Protein AF-A0A2N1NBU1-F1 (afdb_monomer_lite)

Foldseek 3Di:
DPDDLLVLQCVVPVPFWDWDAFPVRFIKIKGCVQPWDDFPLVLVLAAQDPPPVQPVDQVSSLVSCWSHFWHWDDDLPPDTDTFGHTASTWMWFDDDQWTKIWGWHDDPRATKIKMFIAGNDSNSPHTPDIDIGRSHCQVVCVVVVQNDPCSNCVRSVVNPVVVRVVRVVNNCVVPVPRPPPGDDDDPVVVVVVPPPDDDDDDDDDDDDDDDDDDDDPDPVVQVVVQLVVQLVVLVVQCVVVVDDQQPPGRSSVVSSVVLQQADPPPRHNRSVQWDWHWDDQQSKIKIWIAGNPPRDIDIDIPADPVGDVSVVVVVVVVVPDPD

Organism: NCBI:txid588596

Structure (mmCIF, N/CA/C/O backbone):
data_AF-A0A2N1NBU1-F1
#
_entry.id   AF-A0A2N1NBU1-F1
#
loop_
_atom_site.group_PDB
_atom_site.id
_atom_site.type_symbol
_atom_site.label_atom_id
_atom_site.label_alt_id
_atom_site.label_comp_id
_atom_site.label_asym_id
_atom_site.label_entity_id
_atom_site.label_seq_id
_atom_site.pdbx_PDB_ins_code
_atom_site.Cartn_x
_atom_site.Cartn_y
_atom_site.Cartn_z
_atom_site.occupancy
_atom_site.B_iso_or_equiv
_atom_site.auth_seq_id
_atom_site.auth_comp_id
_atom_site.auth_asym_id
_atom_site.auth_atom_id
_atom_site.pdbx_PDB_model_num
ATOM 1 N N . MET A 1 1 ? 14.112 1.832 -30.601 1.00 43.31 1 MET A N 1
ATOM 2 C CA . MET A 1 1 ? 13.262 2.317 -29.485 1.00 43.31 1 MET A CA 1
ATOM 3 C C . MET A 1 1 ? 13.930 1.947 -28.169 1.00 43.31 1 MET A C 1
ATOM 5 O O . MET A 1 1 ? 14.466 0.847 -28.111 1.00 43.31 1 MET A O 1
ATOM 9 N N . PRO A 1 2 ? 13.927 2.801 -27.132 1.00 51.78 2 PRO A N 1
ATOM 10 C CA . PRO A 1 2 ? 14.491 2.424 -25.839 1.00 51.78 2 PRO A CA 1
ATOM 11 C C . PRO A 1 2 ? 13.727 1.222 -25.265 1.00 51.78 2 PRO A C 1
ATOM 13 O O . PRO A 1 2 ? 12.494 1.213 -25.238 1.00 51.78 2 PRO A O 1
ATOM 16 N N . PHE A 1 3 ? 14.469 0.195 -24.854 1.00 67.56 3 PHE A N 1
ATOM 17 C CA . PHE A 1 3 ? 13.938 -1.056 -24.318 1.00 67.56 3 PHE A CA 1
ATOM 18 C C . PHE A 1 3 ? 13.149 -0.786 -23.031 1.00 67.56 3 PHE A C 1
ATOM 20 O O . PHE A 1 3 ? 13.690 -0.308 -22.031 1.00 67.56 3 PHE A O 1
ATOM 27 N N . LYS A 1 4 ? 11.840 -1.048 -23.052 1.00 89.38 4 LYS A N 1
ATOM 28 C CA . LYS A 1 4 ? 10.963 -0.755 -21.915 1.00 89.38 4 LYS A CA 1
ATOM 29 C C . LYS A 1 4 ? 10.927 -1.959 -20.975 1.00 89.38 4 LYS A C 1
ATOM 31 O O . LYS A 1 4 ? 10.278 -2.955 -21.278 1.00 89.38 4 LYS A O 1
ATOM 36 N N . TRP A 1 5 ? 11.577 -1.854 -19.817 1.00 92.00 5 TRP A N 1
ATOM 37 C CA . TRP A 1 5 ? 11.703 -2.945 -18.830 1.00 92.00 5 TRP A CA 1
ATOM 38 C C . TRP A 1 5 ? 10.381 -3.677 -18.513 1.00 92.00 5 TRP A C 1
ATOM 40 O O . TRP A 1 5 ? 10.364 -4.896 -18.391 1.00 92.00 5 TRP A O 1
ATOM 50 N N . TYR A 1 6 ? 9.258 -2.955 -18.429 1.00 93.62 6 TYR A N 1
ATOM 51 C CA . TYR A 1 6 ? 7.957 -3.549 -18.109 1.00 93.62 6 TYR A CA 1
ATOM 52 C C . TYR A 1 6 ? 7.420 -4.432 -19.242 1.00 93.62 6 TYR A C 1
ATOM 54 O O . TYR A 1 6 ? 6.780 -5.440 -18.970 1.00 93.62 6 TYR A O 1
ATOM 62 N N . THR A 1 7 ? 7.712 -4.100 -20.505 1.00 93.50 7 THR A N 1
ATOM 63 C CA . THR A 1 7 ? 7.338 -4.947 -21.652 1.00 93.50 7 THR A CA 1
ATOM 64 C C . THR A 1 7 ? 8.142 -6.240 -21.669 1.00 93.50 7 THR A C 1
ATOM 66 O O . THR A 1 7 ? 7.579 -7.298 -21.922 1.00 93.50 7 THR A O 1
ATOM 69 N N . ALA A 1 8 ? 9.427 -6.171 -21.313 1.00 92.00 8 ALA A N 1
ATOM 70 C CA . ALA A 1 8 ? 10.285 -7.344 -21.205 1.00 92.00 8 ALA A CA 1
ATOM 71 C C . ALA A 1 8 ? 9.818 -8.288 -20.092 1.00 92.00 8 ALA A C 1
ATOM 73 O O . ALA A 1 8 ? 9.721 -9.491 -20.307 1.00 92.00 8 ALA A O 1
ATOM 74 N N . LEU A 1 9 ? 9.465 -7.743 -18.923 1.00 93.81 9 LEU A N 1
ATOM 75 C CA . LEU A 1 9 ? 8.929 -8.544 -17.822 1.00 93.81 9 LEU A CA 1
ATOM 76 C C . LEU A 1 9 ? 7.609 -9.227 -18.171 1.00 93.81 9 LEU A C 1
ATOM 78 O O . LEU A 1 9 ? 7.430 -10.380 -17.789 1.00 93.81 9 LEU A O 1
ATOM 82 N N . VAL A 1 10 ? 6.702 -8.539 -18.873 1.00 95.44 10 VAL A N 1
ATOM 83 C CA . VAL A 1 10 ? 5.446 -9.142 -19.345 1.00 95.44 10 VAL A CA 1
ATOM 84 C C . VAL A 1 10 ? 5.730 -10.228 -20.381 1.00 95.44 10 VAL A C 1
ATOM 86 O O . VAL A 1 10 ? 5.164 -11.305 -20.285 1.00 95.44 10 VAL A O 1
ATOM 89 N N . ALA A 1 11 ? 6.655 -10.005 -21.317 1.00 93.62 11 ALA A N 1
ATOM 90 C CA . ALA A 1 11 ? 7.004 -10.998 -22.336 1.00 93.62 11 ALA A CA 1
ATOM 91 C C . ALA A 1 11 ? 7.603 -12.298 -21.763 1.00 93.62 11 ALA A C 1
ATOM 93 O O . ALA A 1 11 ? 7.475 -13.346 -22.387 1.00 93.62 11 ALA A O 1
ATOM 94 N N . GLN A 1 12 ? 8.236 -12.248 -20.586 1.00 92.38 12 GLN A N 1
ATOM 95 C CA . GLN A 1 12 ? 8.748 -13.442 -19.900 1.00 92.38 12 GLN A CA 1
ATOM 96 C C . GLN A 1 12 ? 7.637 -14.361 -19.365 1.00 92.38 12 GLN A C 1
ATOM 98 O O . GLN A 1 12 ? 7.868 -15.557 -19.229 1.00 92.38 12 GLN A O 1
ATOM 103 N N . ASP A 1 13 ? 6.466 -13.816 -19.023 1.00 94.31 13 ASP A N 1
ATOM 104 C CA . ASP A 1 13 ? 5.303 -14.592 -18.572 1.00 94.31 13 ASP A CA 1
ATOM 105 C C . ASP A 1 13 ? 3.999 -13.836 -18.901 1.00 94.31 13 ASP A C 1
ATOM 107 O O . ASP A 1 13 ? 3.395 -13.198 -18.030 1.00 94.31 13 ASP A O 1
ATOM 111 N N . PRO A 1 14 ? 3.575 -13.850 -20.177 1.00 94.25 14 PRO A N 1
ATOM 112 C CA . PRO A 1 14 ? 2.487 -13.001 -20.660 1.00 94.25 14 PRO A CA 1
ATOM 113 C C . PRO A 1 14 ? 1.113 -13.413 -20.125 1.00 94.25 14 PRO A C 1
ATOM 115 O O . PRO A 1 14 ? 0.184 -12.610 -20.155 1.00 94.25 14 PRO A O 1
ATOM 118 N N . ASN A 1 15 ? 0.981 -14.646 -19.630 1.00 95.62 15 ASN A N 1
ATOM 119 C CA . ASN A 1 15 ? -0.279 -15.161 -19.101 1.00 95.62 15 ASN A CA 1
ATOM 120 C C . ASN A 1 15 ? -0.528 -14.685 -17.666 1.00 95.62 15 ASN A C 1
ATOM 122 O O . ASN A 1 15 ? -1.676 -14.455 -17.290 1.00 95.62 15 ASN A O 1
ATOM 126 N N . ASN A 1 16 ? 0.536 -14.505 -16.876 1.00 96.19 16 ASN A N 1
ATOM 127 C CA . ASN A 1 16 ? 0.413 -14.148 -15.462 1.00 96.19 16 ASN A CA 1
ATOM 128 C C . ASN A 1 16 ? 0.805 -12.701 -15.154 1.00 96.19 16 ASN A C 1
ATOM 130 O O . ASN A 1 16 ? 0.412 -12.176 -14.109 1.00 96.19 16 ASN A O 1
ATOM 134 N N . ARG A 1 17 ? 1.577 -12.034 -16.022 1.00 97.00 17 ARG A N 1
ATOM 135 C CA . ARG A 1 17 ? 2.078 -10.678 -15.762 1.00 97.00 17 ARG A CA 1
ATOM 136 C C . ARG A 1 17 ? 1.323 -9.625 -16.550 1.00 97.00 17 ARG A C 1
ATOM 138 O O . ARG A 1 17 ? 1.223 -9.687 -17.771 1.00 97.00 17 ARG A O 1
ATOM 145 N N . LYS A 1 18 ? 0.877 -8.580 -15.851 1.00 97.12 18 LYS A N 1
ATOM 146 C CA . LYS A 1 18 ? 0.217 -7.418 -16.459 1.00 97.12 18 LYS A CA 1
ATOM 147 C C . LYS A 1 18 ? 0.920 -6.128 -16.052 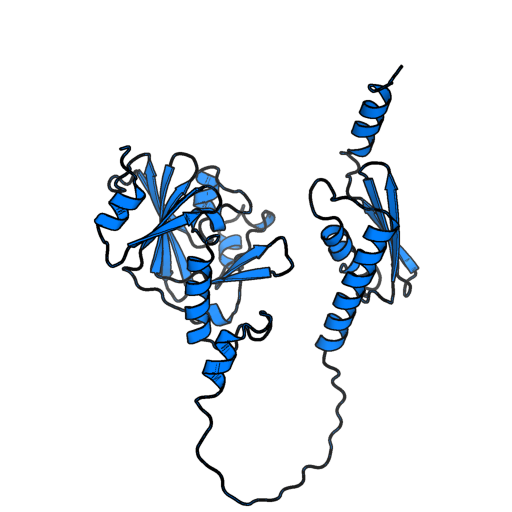1.00 97.12 18 LYS A C 1
ATOM 149 O O . LYS A 1 18 ? 1.198 -5.900 -14.876 1.00 97.12 18 LYS A O 1
ATOM 154 N N . ALA A 1 19 ? 1.200 -5.278 -17.036 1.00 96.81 19 ALA A N 1
ATOM 155 C CA . ALA A 1 19 ? 1.756 -3.951 -16.812 1.00 96.81 19 ALA A CA 1
ATOM 156 C C . ALA A 1 19 ? 0.638 -2.917 -16.636 1.00 96.81 19 ALA A C 1
ATOM 158 O O . ALA A 1 19 ? -0.329 -2.902 -17.397 1.00 96.81 19 ALA A O 1
ATOM 159 N N . PHE A 1 20 ? 0.810 -2.019 -15.673 1.00 95.69 20 PHE A N 1
ATOM 160 C CA . PHE A 1 20 ? -0.101 -0.915 -15.399 1.00 95.69 20 PHE A CA 1
ATOM 161 C C . PHE A 1 20 ? 0.672 0.400 -15.381 1.00 95.69 20 PHE A C 1
ATOM 163 O O . PHE A 1 20 ? 1.799 0.477 -14.876 1.00 95.69 20 PHE A O 1
ATOM 170 N N . LYS A 1 21 ? 0.057 1.447 -15.929 1.00 91.88 21 LYS A N 1
ATOM 171 C CA . LYS A 1 21 ? 0.604 2.802 -15.910 1.00 91.88 21 LYS A CA 1
ATOM 172 C C . LYS A 1 21 ? 0.062 3.543 -14.688 1.00 91.88 21 LYS A C 1
ATOM 174 O O . LYS A 1 21 ? -1.144 3.568 -14.467 1.00 91.88 21 LYS A O 1
ATOM 179 N N . ARG A 1 22 ? 0.950 4.147 -13.900 1.00 85.12 22 ARG A N 1
ATOM 180 C CA . ARG A 1 22 ? 0.588 4.995 -12.756 1.00 85.12 22 ARG A CA 1
ATOM 181 C C . ARG A 1 22 ? 0.227 6.408 -13.219 1.00 85.12 22 ARG A C 1
ATOM 183 O O . ARG A 1 22 ? 0.630 6.836 -14.302 1.00 85.12 22 ARG A O 1
ATOM 190 N N . SER A 1 23 ? -0.455 7.162 -12.358 1.00 80.56 23 SER A N 1
ATOM 191 C CA . SER A 1 23 ? -0.835 8.564 -12.602 1.00 80.56 23 SER A CA 1
ATOM 192 C C . SER A 1 23 ? 0.354 9.468 -12.943 1.00 80.56 23 SER A C 1
ATOM 194 O O . SER A 1 23 ? 0.252 10.316 -13.821 1.00 80.56 23 SER A O 1
ATOM 196 N N . ASN A 1 24 ? 1.518 9.234 -12.334 1.00 80.06 24 ASN A N 1
ATOM 197 C CA . ASN A 1 24 ? 2.742 9.980 -12.635 1.00 80.06 24 ASN A CA 1
ATOM 198 C C . ASN A 1 24 ? 3.494 9.501 -13.893 1.00 80.06 24 ASN A C 1
ATOM 200 O O . ASN A 1 24 ? 4.651 9.853 -14.104 1.00 80.06 24 ASN A O 1
ATOM 204 N N . GLY A 1 25 ? 2.875 8.643 -14.706 1.00 84.62 25 GLY A N 1
ATOM 205 C CA . GLY A 1 25 ? 3.432 8.146 -15.963 1.00 84.62 25 GLY A CA 1
ATOM 206 C C . GLY A 1 25 ? 4.421 6.986 -15.835 1.00 84.62 25 GLY A C 1
ATOM 207 O O . GLY A 1 25 ? 4.778 6.394 -16.858 1.00 84.62 25 GLY A O 1
ATOM 208 N N . SER A 1 26 ? 4.836 6.621 -14.617 1.00 87.94 26 SER A N 1
ATOM 209 C CA . SER A 1 26 ? 5.662 5.432 -14.386 1.00 87.94 26 SER A CA 1
ATOM 210 C C . SER A 1 26 ? 4.872 4.133 -14.589 1.00 87.94 26 SER A C 1
ATOM 212 O O . SER A 1 26 ? 3.646 4.135 -14.697 1.00 87.94 26 SER A O 1
ATOM 214 N N . TRP A 1 27 ? 5.584 3.008 -14.625 1.00 92.75 27 TRP A N 1
ATOM 215 C CA . TRP A 1 27 ? 4.993 1.687 -14.826 1.00 92.75 27 TRP A CA 1
ATOM 216 C C . TRP A 1 27 ? 5.219 0.782 -13.619 1.00 92.75 27 TRP A C 1
ATOM 218 O O . TRP A 1 27 ? 6.220 0.903 -12.907 1.00 92.75 27 TRP A O 1
ATOM 228 N N . ILE A 1 28 ? 4.286 -0.138 -13.419 1.00 95.44 28 ILE A N 1
ATOM 229 C CA . ILE A 1 28 ? 4.392 -1.268 -12.500 1.00 95.44 28 ILE A CA 1
ATOM 230 C C . ILE A 1 28 ? 3.974 -2.534 -13.243 1.00 95.44 28 ILE A C 1
ATOM 232 O O . ILE A 1 28 ? 3.128 -2.469 -14.134 1.00 95.44 28 ILE A O 1
ATOM 236 N N . VAL A 1 29 ? 4.564 -3.675 -12.902 1.00 97.44 29 VAL A N 1
ATOM 237 C CA . VAL A 1 29 ? 4.114 -4.980 -13.400 1.00 97.44 29 VAL A CA 1
ATOM 238 C C . VAL A 1 29 ? 3.630 -5.796 -12.214 1.00 97.44 29 VAL A C 1
ATOM 240 O O . VAL A 1 29 ? 4.385 -5.980 -11.264 1.00 97.44 29 VAL A O 1
ATOM 243 N N . VAL A 1 30 ? 2.389 -6.266 -12.264 1.00 97.69 30 VAL A N 1
ATOM 244 C CA . VAL A 1 30 ? 1.833 -7.206 -11.282 1.00 97.69 30 VAL A CA 1
ATOM 245 C C . VAL A 1 30 ? 1.977 -8.614 -11.844 1.00 97.69 30 VAL A C 1
ATOM 247 O O . VAL A 1 30 ? 1.722 -8.829 -13.029 1.00 97.69 30 VAL A O 1
ATOM 250 N N . ASP A 1 31 ? 2.397 -9.547 -11.001 1.00 97.50 31 ASP A N 1
ATOM 251 C CA . ASP A 1 31 ? 2.559 -10.962 -11.318 1.00 97.50 31 ASP A CA 1
ATOM 252 C C . ASP A 1 31 ? 1.522 -11.767 -10.528 1.00 97.50 31 ASP A C 1
ATOM 254 O O . ASP A 1 31 ? 1.527 -11.766 -9.298 1.00 97.50 31 ASP A O 1
ATOM 258 N N . TYR A 1 32 ? 0.599 -12.404 -11.248 1.00 94.75 32 TYR A N 1
ATOM 259 C CA . TYR A 1 32 ? -0.505 -13.178 -10.682 1.00 94.75 32 TYR A CA 1
ATOM 260 C C . TYR A 1 32 ? -0.215 -14.687 -10.611 1.00 94.75 32 TYR A C 1
ATOM 262 O O . TYR A 1 32 ? -1.112 -15.445 -10.248 1.00 94.75 32 TYR A O 1
ATOM 270 N N . SER A 1 33 ? 1.008 -15.135 -10.926 1.00 94.12 33 SER A N 1
ATOM 271 C CA . SER A 1 33 ? 1.361 -16.566 -11.006 1.00 94.12 33 SER A CA 1
ATOM 272 C C . SER A 1 33 ? 1.147 -17.338 -9.698 1.00 94.12 33 SER A C 1
ATOM 274 O O . SER A 1 33 ? 0.814 -18.519 -9.732 1.00 94.12 33 SER A O 1
ATOM 276 N N . SER A 1 34 ? 1.287 -16.679 -8.546 1.00 90.81 34 SER A N 1
ATOM 277 C CA . SER A 1 34 ? 1.085 -17.293 -7.224 1.00 90.81 34 SER A CA 1
ATOM 278 C C . SER A 1 34 ? -0.390 -17.489 -6.841 1.00 90.81 34 SER A C 1
ATOM 280 O O . SER A 1 34 ? -0.681 -18.177 -5.860 1.00 90.81 34 SER A O 1
ATOM 282 N N . GLY A 1 35 ? -1.318 -16.859 -7.572 1.00 91.62 35 GLY A N 1
ATOM 283 C CA . GLY A 1 35 ? -2.715 -16.712 -7.161 1.00 91.62 35 GLY A CA 1
ATOM 284 C C . GLY A 1 35 ? -2.877 -15.762 -5.968 1.00 91.62 35 GLY A C 1
ATOM 285 O O . GLY A 1 35 ? -1.992 -15.649 -5.128 1.00 91.62 35 GLY A O 1
ATOM 286 N N . LEU A 1 36 ? -4.000 -15.047 -5.901 1.00 94.62 36 LEU A N 1
ATOM 287 C CA . LEU A 1 36 ? -4.325 -14.177 -4.767 1.00 94.62 36 LEU A CA 1
ATOM 288 C C . LEU A 1 36 ? -5.235 -14.924 -3.799 1.00 94.62 36 LEU A C 1
ATOM 290 O O . LEU A 1 36 ? -6.233 -15.499 -4.231 1.00 94.62 36 LEU A O 1
ATOM 294 N N . HIS A 1 37 ? -4.921 -14.865 -2.506 1.00 91.75 37 HIS A N 1
ATOM 295 C CA . HIS A 1 37 ? -5.659 -15.597 -1.474 1.00 91.75 37 HIS A CA 1
ATOM 296 C C . HIS A 1 37 ? -6.230 -14.641 -0.434 1.00 91.75 37 HIS A C 1
ATOM 298 O O . HIS A 1 37 ? -5.572 -13.688 -0.025 1.00 91.75 37 HIS A O 1
ATOM 304 N N . VAL A 1 38 ? -7.457 -14.900 0.017 1.00 92.88 38 VAL A N 1
ATOM 305 C CA . VAL A 1 38 ? -8.098 -14.112 1.076 1.00 92.88 38 VAL A CA 1
ATOM 306 C C . VAL A 1 38 ? -8.097 -14.917 2.369 1.00 92.88 38 VAL A C 1
ATOM 308 O O . VAL A 1 38 ? -8.787 -15.928 2.486 1.00 92.88 38 VAL A O 1
ATOM 311 N N . LEU A 1 39 ? -7.341 -14.449 3.357 1.00 92.31 39 LEU A N 1
ATOM 312 C CA . LEU A 1 39 ? -7.260 -15.035 4.701 1.00 92.31 39 LEU A CA 1
ATOM 313 C C . LEU A 1 39 ? -8.416 -14.601 5.603 1.00 92.31 39 LEU A C 1
ATOM 315 O O . LEU A 1 39 ? -9.041 -13.570 5.354 1.00 92.31 39 LEU A O 1
ATOM 319 N N . ASP A 1 40 ? -8.643 -15.339 6.687 1.00 90.62 40 ASP A N 1
ATOM 320 C CA . ASP A 1 40 ? -9.708 -15.036 7.651 1.00 90.62 40 ASP A CA 1
ATOM 321 C C . ASP A 1 40 ? -9.453 -13.742 8.429 1.00 90.62 40 ASP A C 1
ATOM 323 O O . ASP A 1 40 ? -10.397 -13.013 8.727 1.00 90.62 40 ASP A O 1
ATOM 327 N N . LEU A 1 41 ? -8.182 -13.373 8.634 1.00 88.69 41 LEU A N 1
ATOM 328 C CA . LEU A 1 41 ? -7.811 -12.096 9.253 1.00 88.69 41 LEU A CA 1
ATOM 329 C C . LEU A 1 41 ? -8.296 -10.859 8.461 1.00 88.69 41 LEU A C 1
ATOM 331 O O . LEU A 1 41 ? -8.369 -9.762 9.010 1.00 88.69 41 LEU A O 1
ATOM 335 N N . HIS A 1 42 ? -8.689 -11.007 7.185 1.00 90.69 42 HIS A N 1
ATOM 336 C CA . HIS A 1 42 ? -9.267 -9.900 6.413 1.00 90.69 42 HIS A CA 1
ATOM 337 C C . HIS A 1 42 ? -10.661 -9.524 6.926 1.00 90.69 42 HIS A C 1
ATOM 339 O O . HIS A 1 42 ? -11.123 -8.408 6.689 1.00 90.69 42 HIS A O 1
ATOM 345 N N . ASN A 1 43 ? -11.319 -10.418 7.665 1.00 87.62 43 ASN A N 1
ATOM 346 C CA . ASN A 1 43 ? -12.583 -10.135 8.330 1.00 87.62 43 ASN A CA 1
ATOM 347 C C . ASN A 1 43 ? -12.422 -9.157 9.509 1.00 87.62 43 ASN A C 1
ATOM 349 O O . ASN A 1 43 ? -13.368 -8.458 9.859 1.00 87.62 43 ASN A O 1
ATOM 353 N N . GLU A 1 44 ? -11.219 -9.050 10.086 1.00 85.88 44 GLU A N 1
ATOM 354 C CA . GLU A 1 44 ? -10.934 -8.161 11.223 1.00 85.88 44 GLU A CA 1
ATOM 355 C C . GLU A 1 44 ? -10.839 -6.680 10.818 1.00 85.88 44 GLU A C 1
ATOM 357 O O . GLU A 1 44 ? -10.896 -5.803 11.677 1.00 85.88 44 GLU A O 1
ATOM 362 N N . LYS A 1 45 ? -10.686 -6.380 9.516 1.00 83.69 45 LYS A N 1
ATOM 363 C CA . LYS A 1 45 ? -10.509 -5.015 8.967 1.00 83.69 45 LYS A CA 1
ATOM 364 C C . LYS A 1 45 ? -9.378 -4.209 9.617 1.00 83.69 45 LYS A C 1
ATOM 366 O O . LYS A 1 45 ? -9.371 -2.978 9.566 1.00 83.69 45 LYS A O 1
ATOM 371 N N . LYS A 1 46 ? -8.406 -4.892 10.220 1.00 88.44 46 LYS A N 1
ATOM 372 C CA . LYS A 1 46 ? -7.284 -4.245 10.888 1.00 88.44 46 LYS A CA 1
ATOM 373 C C . LYS A 1 46 ? -6.297 -3.711 9.855 1.00 88.44 46 LYS A C 1
ATOM 375 O O . LYS A 1 46 ? -5.765 -4.466 9.035 1.00 88.44 46 LYS A O 1
ATOM 380 N N . ALA A 1 47 ? -6.056 -2.406 9.898 1.00 88.12 47 ALA A N 1
ATOM 381 C CA . ALA A 1 47 ? -5.053 -1.764 9.065 1.00 88.12 47 ALA A CA 1
ATOM 382 C C . ALA A 1 47 ? -3.681 -1.747 9.744 1.00 88.12 47 ALA A C 1
ATOM 384 O O . ALA A 1 47 ? -3.592 -1.762 10.972 1.00 88.12 47 ALA A O 1
ATOM 385 N N . PHE A 1 48 ? -2.623 -1.692 8.935 1.00 85.75 48 PHE A N 1
ATOM 386 C CA . PHE A 1 48 ? -1.276 -1.458 9.441 1.00 85.75 48 PHE A CA 1
ATOM 387 C C . PHE A 1 48 ? -1.169 -0.065 10.070 1.00 85.75 48 PHE A C 1
ATOM 389 O O . PHE A 1 48 ? -1.532 0.939 9.453 1.00 85.75 48 PHE A O 1
ATOM 396 N N . ASP A 1 49 ? -0.635 -0.028 11.284 1.00 78.81 49 ASP A N 1
ATOM 397 C CA . ASP A 1 49 ? -0.274 1.171 12.022 1.00 78.81 49 ASP A CA 1
ATOM 398 C C . ASP A 1 49 ? 1.212 1.481 11.787 1.00 78.81 49 ASP A C 1
ATOM 400 O O . ASP A 1 49 ? 2.101 0.714 12.174 1.00 78.81 49 ASP A O 1
ATOM 404 N N . PHE A 1 50 ? 1.461 2.617 11.134 1.00 73.94 50 PHE A N 1
ATOM 405 C CA . PHE A 1 50 ? 2.795 3.154 10.858 1.00 73.94 50 PHE A CA 1
ATOM 406 C C . PHE A 1 50 ? 3.144 4.357 11.749 1.00 73.94 50 PHE A C 1
ATOM 408 O O . PHE A 1 50 ? 4.077 5.094 11.427 1.00 73.94 50 PHE A O 1
ATOM 415 N N . THR A 1 51 ? 2.399 4.604 12.836 1.00 65.69 51 THR A N 1
ATOM 416 C CA . THR A 1 51 ? 2.656 5.740 13.731 1.00 65.69 51 THR A CA 1
ATOM 417 C C . THR A 1 51 ? 4.074 5.684 14.310 1.00 65.69 51 THR A C 1
ATOM 419 O O . THR A 1 51 ? 4.540 4.684 14.865 1.00 65.69 51 THR A O 1
ATOM 422 N N . TYR A 1 52 ? 4.776 6.799 14.104 1.00 52.94 52 TYR A N 1
ATOM 423 C CA . TYR A 1 52 ? 6.233 6.913 14.139 1.00 52.94 52 TYR A CA 1
ATOM 424 C C . TYR A 1 52 ? 6.829 6.663 15.539 1.00 52.94 52 TYR A C 1
ATOM 426 O O . TYR A 1 52 ? 7.943 6.158 15.644 1.00 52.94 52 TYR A O 1
ATOM 434 N N . GLU A 1 53 ? 6.064 6.887 16.613 1.00 49.00 53 GLU A N 1
ATOM 435 C CA . GLU A 1 53 ? 6.537 6.781 18.006 1.00 49.00 53 GLU A CA 1
ATOM 436 C C . GLU A 1 53 ? 6.780 5.342 18.494 1.00 49.00 53 GLU A C 1
ATOM 438 O O . GLU A 1 53 ? 7.512 5.135 19.455 1.00 49.00 53 GLU A O 1
ATOM 443 N N . THR A 1 54 ? 6.234 4.321 17.821 1.00 46.19 54 THR A N 1
ATOM 444 C CA . THR A 1 54 ? 6.417 2.906 18.220 1.00 46.19 54 THR A CA 1
ATOM 445 C C . THR A 1 54 ? 7.412 2.106 17.379 1.00 46.19 54 THR A C 1
ATOM 447 O O . THR A 1 54 ? 7.546 0.899 17.572 1.00 46.19 54 THR A O 1
ATOM 450 N N . THR A 1 55 ? 8.124 2.756 16.454 1.00 52.81 55 THR A N 1
ATOM 451 C CA . THR A 1 55 ? 8.968 2.079 15.453 1.00 52.81 55 THR A CA 1
ATOM 452 C C . THR A 1 55 ? 10.441 1.916 15.832 1.00 52.81 55 THR A C 1
ATOM 454 O O . THR A 1 55 ? 11.155 1.197 15.128 1.00 52.81 55 THR A O 1
ATOM 457 N N . GLU A 1 56 ? 10.917 2.503 16.937 1.00 56.16 56 GLU A N 1
ATOM 458 C CA . GLU A 1 56 ? 12.292 2.242 17.401 1.00 56.16 56 GLU A CA 1
ATOM 459 C C . GLU A 1 56 ? 12.472 0.808 17.918 1.00 56.16 56 GLU A C 1
ATOM 461 O O . GLU A 1 56 ? 13.565 0.253 17.814 1.00 56.16 56 GLU A O 1
ATOM 466 N N . ILE A 1 57 ? 11.397 0.172 18.398 1.00 68.19 57 ILE A N 1
ATOM 467 C CA . ILE A 1 57 ? 11.430 -1.200 18.910 1.00 68.19 57 ILE A CA 1
ATOM 468 C C . ILE A 1 57 ? 10.634 -2.122 17.980 1.00 68.19 57 ILE A C 1
ATOM 470 O O . ILE A 1 57 ? 9.403 -2.107 17.958 1.00 68.19 57 ILE A O 1
ATOM 474 N N . THR A 1 58 ? 11.347 -2.975 17.239 1.00 69.44 58 THR A N 1
ATOM 475 C CA . THR A 1 58 ? 10.767 -3.915 16.263 1.00 69.44 58 THR A CA 1
ATOM 476 C C . THR A 1 58 ? 9.656 -4.788 16.831 1.00 69.44 58 THR A C 1
ATOM 478 O O . THR A 1 58 ? 8.615 -4.934 16.196 1.00 69.44 58 THR A O 1
ATOM 481 N N . SER A 1 59 ? 9.832 -5.323 18.039 1.00 74.19 59 SER A N 1
ATOM 482 C CA . SER A 1 59 ? 8.845 -6.216 18.653 1.00 74.19 59 SER A CA 1
ATOM 483 C C . SER A 1 59 ? 7.508 -5.525 18.934 1.00 74.19 59 SER A C 1
ATOM 485 O O . SER A 1 59 ? 6.460 -6.132 18.742 1.00 74.19 59 SER A O 1
ATOM 487 N N . VAL A 1 60 ? 7.529 -4.245 19.320 1.00 76.00 60 VAL A N 1
ATOM 488 C CA . VAL A 1 60 ? 6.311 -3.462 19.589 1.00 76.00 60 VAL A CA 1
ATOM 489 C C . VAL A 1 60 ? 5.555 -3.185 18.291 1.00 76.00 60 VAL A C 1
ATOM 491 O O . VAL A 1 60 ? 4.332 -3.323 18.235 1.00 76.00 60 VAL A O 1
ATOM 494 N N . ALA A 1 61 ? 6.277 -2.825 17.226 1.00 75.06 61 ALA A N 1
ATOM 495 C CA . ALA A 1 61 ? 5.680 -2.595 15.915 1.00 75.06 61 ALA A CA 1
ATOM 496 C C . ALA A 1 61 ? 5.067 -3.879 15.329 1.00 75.06 61 ALA A C 1
ATOM 498 O O . ALA A 1 61 ? 3.989 -3.824 14.734 1.00 75.06 61 ALA A O 1
ATOM 499 N N . GLU A 1 62 ? 5.720 -5.031 15.515 1.00 78.50 62 GLU A N 1
ATOM 500 C CA . GLU A 1 62 ? 5.191 -6.337 15.106 1.00 78.50 62 GLU A CA 1
ATOM 501 C C . GLU A 1 62 ? 3.932 -6.725 15.888 1.00 78.50 62 GLU A C 1
ATOM 503 O O . GLU A 1 62 ? 2.950 -7.155 15.285 1.00 78.50 62 GLU A O 1
ATOM 508 N N . GLU A 1 63 ? 3.922 -6.530 17.208 1.00 81.88 63 GLU A N 1
ATOM 509 C CA . GLU A 1 63 ? 2.768 -6.839 18.056 1.00 81.88 63 GLU A CA 1
ATOM 510 C C . GLU A 1 63 ? 1.550 -5.978 17.690 1.00 81.88 63 GLU A C 1
ATOM 512 O O . GLU A 1 63 ? 0.456 -6.500 17.450 1.00 81.88 63 GLU A O 1
ATOM 517 N N . LYS A 1 64 ? 1.746 -4.660 17.545 1.00 82.56 64 LYS A N 1
ATOM 518 C CA . LYS A 1 64 ? 0.687 -3.736 17.111 1.00 82.56 64 LYS A CA 1
ATOM 519 C C . LYS A 1 64 ? 0.098 -4.124 15.762 1.00 82.56 64 LYS A C 1
ATOM 521 O O . LYS A 1 64 ? -1.119 -4.063 15.589 1.00 82.56 64 LYS A O 1
ATOM 526 N N . ASN A 1 65 ? 0.944 -4.550 14.830 1.00 84.69 65 ASN A N 1
ATOM 527 C CA . ASN A 1 65 ? 0.544 -4.941 13.483 1.00 84.69 65 ASN A CA 1
ATOM 528 C C . ASN A 1 65 ? 0.176 -6.426 13.355 1.00 84.69 65 ASN A C 1
ATOM 530 O O . ASN A 1 65 ? -0.089 -6.897 12.249 1.00 84.69 65 ASN A O 1
ATOM 534 N N . SER A 1 66 ? 0.084 -7.159 14.468 1.00 83.19 66 SER A N 1
ATOM 535 C CA . SER A 1 66 ? -0.426 -8.529 14.462 1.00 83.19 66 SER A CA 1
ATOM 536 C C . SER A 1 66 ? -1.831 -8.566 13.852 1.00 83.19 66 SER A C 1
ATOM 538 O O . SER A 1 66 ? -2.676 -7.741 14.202 1.00 83.19 66 SER A O 1
ATOM 540 N N . ASN A 1 67 ? -2.069 -9.486 12.917 1.00 85.81 67 ASN A N 1
ATOM 541 C CA . ASN A 1 67 ? -3.304 -9.628 12.129 1.00 85.81 67 ASN A CA 1
ATOM 542 C C . ASN A 1 67 ? -3.673 -8.430 11.229 1.00 85.81 67 ASN A C 1
ATOM 544 O O . ASN A 1 67 ? -4.759 -8.408 10.646 1.00 85.81 67 ASN A O 1
ATOM 548 N N . ALA A 1 68 ? -2.795 -7.433 11.071 1.00 88.69 68 ALA A N 1
ATOM 549 C CA . ALA A 1 68 ? -3.041 -6.353 10.126 1.00 88.69 68 ALA A CA 1
ATOM 550 C C . ALA A 1 68 ? -3.027 -6.889 8.686 1.00 88.69 68 ALA A C 1
ATOM 552 O O . ALA A 1 68 ? -2.128 -7.627 8.27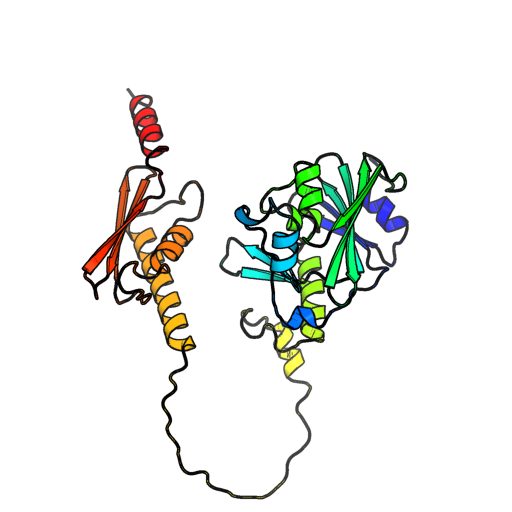7 1.00 88.69 68 ALA A O 1
ATOM 553 N N . SER A 1 69 ? -4.041 -6.512 7.913 1.00 90.88 69 SER A N 1
ATOM 554 C CA . SER A 1 69 ? -4.240 -7.001 6.543 1.00 90.88 69 SER A CA 1
ATOM 555 C C . SER A 1 69 ? -4.743 -5.962 5.565 1.00 90.88 69 SER A C 1
ATOM 557 O O . SER A 1 69 ? -4.936 -6.251 4.385 1.00 90.88 69 SER A O 1
ATOM 559 N N . TYR A 1 70 ? -4.899 -4.731 6.034 1.00 90.25 70 TYR A N 1
ATOM 560 C CA . TYR A 1 70 ? -5.272 -3.611 5.197 1.00 90.25 70 TYR A CA 1
ATOM 561 C C . TYR A 1 70 ? -4.206 -2.531 5.247 1.00 90.25 70 TYR A C 1
ATOM 563 O O . TYR A 1 70 ? -3.592 -2.265 6.279 1.00 90.25 70 TYR A O 1
ATOM 571 N N . LEU A 1 71 ? -4.010 -1.871 4.116 1.00 87.81 71 LEU A N 1
ATOM 572 C CA . LEU A 1 71 ? -3.349 -0.586 4.070 1.00 87.81 71 LEU A CA 1
ATOM 573 C C . LEU A 1 71 ? -4.414 0.498 4.169 1.00 87.81 71 LEU A C 1
ATOM 575 O O . LEU A 1 71 ? -5.382 0.501 3.406 1.00 87.81 71 LEU A O 1
ATOM 579 N N . PHE A 1 72 ? -4.218 1.415 5.103 1.00 79.06 72 PHE A N 1
ATOM 580 C CA . PHE A 1 72 ? -5.074 2.576 5.242 1.00 79.06 72 PHE A CA 1
ATOM 581 C C . PHE A 1 72 ? -4.580 3.706 4.336 1.00 79.06 72 PHE A C 1
ATOM 583 O O . PHE A 1 72 ? -3.396 4.054 4.358 1.00 79.06 72 PHE A O 1
ATOM 590 N N . ILE A 1 73 ? -5.480 4.272 3.529 1.00 69.12 73 ILE A N 1
ATOM 591 C CA . ILE A 1 73 ? -5.180 5.401 2.646 1.00 69.12 73 ILE A CA 1
ATOM 592 C C . ILE A 1 73 ? -6.135 6.554 2.937 1.00 69.12 73 ILE A C 1
ATOM 594 O O . ILE A 1 73 ? -7.356 6.412 2.847 1.00 69.12 73 ILE A O 1
ATOM 598 N N . HIS A 1 74 ? -5.560 7.723 3.216 1.00 58.41 74 HIS A N 1
ATOM 599 C CA . HIS A 1 74 ? -6.284 8.986 3.198 1.00 58.41 74 HIS A CA 1
ATOM 600 C C . HIS A 1 74 ? -6.391 9.488 1.757 1.00 58.41 74 HIS A C 1
ATOM 602 O O . HIS A 1 74 ? -5.393 9.916 1.177 1.00 58.41 74 HIS A O 1
ATOM 608 N N . ASN A 1 75 ? -7.591 9.446 1.178 1.00 49.59 75 ASN A N 1
ATOM 609 C CA . ASN A 1 75 ? -7.870 10.170 -0.058 1.00 49.59 75 ASN A CA 1
ATOM 610 C C . ASN A 1 75 ? -8.391 11.583 0.272 1.00 49.59 75 ASN A C 1
ATOM 612 O O . ASN A 1 75 ? -9.079 11.771 1.275 1.00 49.59 75 ASN A O 1
ATOM 616 N N . GLN A 1 76 ? -8.062 12.579 -0.558 1.00 41.78 76 GLN A N 1
ATOM 617 C CA . GLN A 1 76 ? -8.443 13.990 -0.346 1.00 41.78 76 GLN A CA 1
ATOM 618 C C . GLN A 1 76 ? -9.970 14.210 -0.377 1.00 41.78 76 GLN A C 1
ATOM 620 O O . GLN A 1 76 ? -10.470 15.202 0.150 1.00 41.78 76 GLN A O 1
ATOM 625 N N . GLU A 1 77 ? -10.713 13.249 -0.926 1.00 39.19 77 GLU A N 1
ATOM 626 C CA . GLU A 1 77 ? -12.171 13.238 -1.038 1.00 39.19 77 GLU A CA 1
ATOM 627 C C . GLU A 1 77 ? -12.793 12.271 -0.017 1.00 39.19 77 GLU A C 1
ATOM 629 O O . GLU A 1 77 ? -13.368 11.252 -0.361 1.00 39.19 77 GLU A O 1
ATOM 634 N N . THR A 1 78 ? -12.667 12.592 1.271 1.00 36.56 78 THR A N 1
ATOM 635 C CA . THR A 1 78 ? -13.523 12.129 2.392 1.00 36.56 78 THR A CA 1
ATOM 636 C C . THR A 1 78 ? -13.754 10.635 2.676 1.00 36.56 78 THR A C 1
ATOM 638 O O . THR A 1 78 ? -14.303 10.357 3.742 1.00 36.56 78 THR A O 1
ATOM 641 N N . ASP A 1 79 ? -13.274 9.690 1.871 1.00 45.56 79 ASP A N 1
ATOM 642 C CA . ASP A 1 79 ? -13.385 8.262 2.172 1.00 45.56 79 ASP A CA 1
ATOM 643 C C . ASP A 1 79 ? -12.030 7.683 2.580 1.00 45.56 79 ASP A C 1
ATOM 645 O O . ASP A 1 79 ? -11.050 7.669 1.829 1.00 45.56 79 ASP A O 1
ATOM 649 N N . GLN A 1 80 ? -11.982 7.208 3.825 1.00 57.16 80 GLN A N 1
ATOM 650 C CA . GLN A 1 80 ? -10.909 6.358 4.317 1.00 57.16 80 GLN A CA 1
ATOM 651 C C . GLN A 1 80 ? -10.950 5.050 3.530 1.00 57.16 80 GLN A C 1
ATOM 653 O O . GLN A 1 80 ? -11.868 4.245 3.699 1.00 57.16 80 GLN A O 1
ATOM 658 N N . LEU A 1 81 ? -9.970 4.844 2.653 1.00 72.44 81 LEU A N 1
ATOM 659 C CA . LEU A 1 81 ? -9.940 3.666 1.802 1.00 72.44 81 LEU A CA 1
ATOM 660 C C . LEU A 1 81 ? -9.087 2.586 2.467 1.00 72.44 81 LEU A C 1
ATOM 662 O O . LEU A 1 81 ? -7.867 2.721 2.579 1.00 72.44 81 LEU A O 1
ATOM 666 N N . LEU A 1 82 ? -9.731 1.497 2.881 1.00 83.31 82 LEU A N 1
ATOM 667 C CA . LEU A 1 82 ? -9.037 0.272 3.259 1.00 83.31 82 LEU A CA 1
ATOM 668 C C . LEU A 1 82 ? -8.719 -0.522 1.992 1.00 83.31 82 LEU A C 1
ATOM 670 O O . LEU A 1 82 ? -9.619 -0.921 1.247 1.00 83.31 82 LEU A O 1
ATOM 674 N N . ILE A 1 83 ? -7.430 -0.746 1.744 1.00 88.81 83 ILE A N 1
ATOM 675 C CA . ILE A 1 83 ? -6.967 -1.599 0.649 1.00 88.81 83 ILE A CA 1
ATOM 676 C C . ILE A 1 83 ? -6.490 -2.927 1.223 1.00 88.81 83 ILE A C 1
ATOM 678 O O . ILE A 1 83 ? -5.527 -2.923 1.990 1.00 88.81 83 ILE A O 1
ATOM 682 N N . PRO A 1 84 ? -7.118 -4.056 0.861 1.00 92.12 84 PRO A N 1
ATOM 683 C CA . PRO A 1 84 ? -6.676 -5.356 1.340 1.00 92.12 84 PRO A CA 1
ATOM 684 C C . PRO A 1 84 ? -5.311 -5.730 0.757 1.00 92.12 84 PRO A C 1
ATOM 686 O O . PRO A 1 84 ? -5.039 -5.537 -0.431 1.00 92.12 84 PRO A O 1
ATOM 689 N N . LEU A 1 85 ? -4.460 -6.287 1.610 1.00 94.31 85 LEU A N 1
ATOM 690 C CA . LEU A 1 85 ? -3.131 -6.784 1.287 1.00 94.31 85 LEU A CA 1
ATOM 691 C C . LEU A 1 85 ? -3.183 -8.311 1.227 1.00 94.31 85 LEU A C 1
ATOM 693 O O . LEU A 1 85 ? -3.130 -8.988 2.246 1.00 94.31 85 LEU A O 1
ATOM 697 N N . LEU A 1 86 ? -3.295 -8.854 0.017 1.00 95.31 86 LEU A N 1
ATOM 698 C CA . LEU A 1 86 ? -3.520 -10.285 -0.177 1.00 95.31 86 LEU A CA 1
ATOM 699 C C . LEU A 1 86 ? -2.202 -11.058 -0.353 1.00 95.31 86 LEU A C 1
ATOM 701 O O . LEU A 1 86 ? -1.367 -10.649 -1.170 1.00 95.31 86 LEU A O 1
ATOM 705 N N . PRO A 1 87 ? -2.018 -12.206 0.327 1.00 95.81 87 PRO A N 1
ATOM 706 C CA . PRO A 1 87 ? -0.983 -13.169 -0.018 1.00 95.81 87 PRO A CA 1
ATOM 707 C C . PRO A 1 87 ? -1.018 -13.561 -1.494 1.00 95.81 87 PRO A C 1
ATOM 709 O O . PRO A 1 87 ? -2.077 -13.669 -2.113 1.00 95.81 87 PRO A O 1
ATOM 712 N N . GLY A 1 88 ? 0.173 -13.766 -2.049 1.00 95.38 88 GLY A N 1
ATOM 713 C CA . GLY A 1 88 ? 0.392 -14.025 -3.466 1.00 95.38 88 GLY A CA 1
ATOM 714 C C . GLY A 1 88 ? 0.404 -12.769 -4.337 1.00 95.38 88 GLY A C 1
ATOM 715 O O . GLY A 1 88 ? 0.722 -12.861 -5.521 1.00 95.38 88 GLY A O 1
ATOM 716 N N . TYR A 1 89 ? 0.150 -11.581 -3.772 1.00 97.38 89 TYR A N 1
AT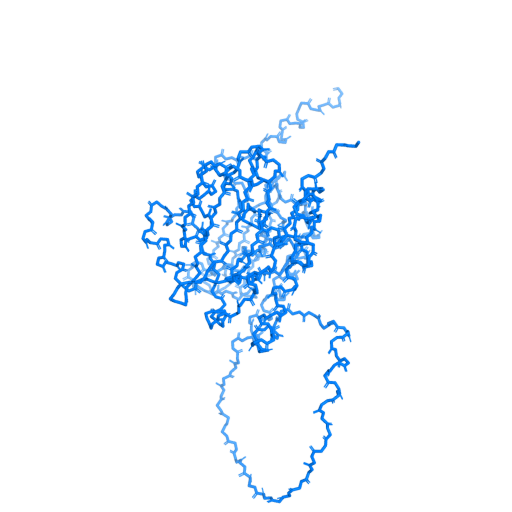OM 717 C CA . TYR A 1 89 ? 0.336 -10.324 -4.492 1.00 97.38 89 TYR A CA 1
ATOM 718 C C . TYR A 1 89 ? 1.825 -10.047 -4.707 1.00 97.38 89 TYR A C 1
ATOM 720 O O . TYR A 1 89 ? 2.585 -9.838 -3.757 1.00 97.38 89 TYR A O 1
ATOM 728 N N . VAL A 1 90 ? 2.246 -10.045 -5.972 1.00 97.44 90 VAL A N 1
ATOM 729 C CA . VAL A 1 90 ? 3.636 -9.837 -6.378 1.00 97.44 90 VAL A CA 1
ATOM 730 C C . VAL A 1 90 ? 3.717 -8.687 -7.369 1.00 97.44 90 VAL A C 1
ATOM 732 O O . VAL A 1 90 ? 2.977 -8.644 -8.350 1.00 97.44 90 VAL A O 1
ATOM 735 N N . VAL A 1 91 ? 4.657 -7.767 -7.148 1.00 97.25 91 VAL A N 1
ATOM 736 C CA . VAL A 1 91 ? 4.887 -6.638 -8.053 1.00 97.25 91 VAL A CA 1
ATOM 737 C C . VAL A 1 91 ? 6.354 -6.423 -8.371 1.00 97.25 91 VAL A C 1
ATOM 739 O O . VAL A 1 91 ? 7.232 -6.592 -7.526 1.00 97.25 91 VAL A O 1
ATOM 742 N N . PHE A 1 92 ? 6.607 -5.968 -9.591 1.00 96.94 92 PHE A N 1
ATOM 743 C CA . PHE A 1 92 ? 7.878 -5.425 -10.036 1.00 96.94 92 PHE A CA 1
ATOM 744 C C . PHE A 1 92 ? 7.743 -3.919 -10.216 1.00 96.94 92 PHE A C 1
ATOM 746 O O . PHE A 1 92 ? 6.870 -3.428 -10.939 1.00 96.94 92 PHE A O 1
ATOM 753 N N . THR A 1 93 ? 8.628 -3.177 -9.562 1.00 94.38 93 THR A N 1
ATOM 754 C CA . THR A 1 93 ? 8.573 -1.718 -9.517 1.00 94.38 93 THR A CA 1
ATOM 755 C C . THR A 1 93 ? 9.964 -1.097 -9.598 1.00 94.38 93 THR A C 1
ATOM 757 O O . THR A 1 93 ? 10.991 -1.769 -9.449 1.00 94.38 93 THR A O 1
ATOM 760 N N . ILE A 1 94 ? 9.979 0.209 -9.850 1.00 91.25 94 ILE A N 1
ATOM 761 C CA . ILE A 1 94 ? 11.132 1.083 -9.672 1.00 91.25 94 ILE A CA 1
ATOM 762 C C . ILE A 1 94 ? 10.785 2.041 -8.534 1.00 91.25 94 ILE A C 1
ATOM 764 O O . ILE A 1 94 ? 9.736 2.687 -8.573 1.00 91.25 94 ILE A O 1
ATOM 768 N N . ALA A 1 95 ? 11.672 2.142 -7.549 1.00 86.94 95 ALA A N 1
ATOM 769 C CA . ALA A 1 95 ? 11.578 3.119 -6.472 1.00 86.94 95 ALA A CA 1
ATOM 770 C C . ALA A 1 95 ? 12.943 3.791 -6.286 1.00 86.94 95 ALA A C 1
ATOM 772 O O . ALA A 1 95 ? 13.984 3.127 -6.269 1.00 86.94 95 ALA A O 1
ATOM 773 N N . GLY A 1 96 ? 12.950 5.125 -6.231 1.00 84.81 96 GLY A N 1
ATOM 774 C CA . GLY A 1 96 ? 14.182 5.901 -6.360 1.00 84.81 96 GLY A CA 1
ATOM 775 C C . GLY A 1 96 ? 14.922 5.540 -7.654 1.00 84.81 96 GLY A C 1
ATOM 776 O O . GLY A 1 96 ? 14.365 5.616 -8.748 1.00 84.81 96 GLY A O 1
ATOM 777 N N . LYS A 1 97 ? 16.177 5.105 -7.524 1.00 86.06 97 LYS A N 1
ATOM 778 C CA . LYS A 1 97 ? 17.027 4.660 -8.645 1.00 86.06 97 LYS A CA 1
ATOM 779 C C . LYS A 1 97 ? 17.166 3.136 -8.734 1.00 86.06 97 LYS A C 1
ATOM 781 O O . LYS A 1 97 ? 18.020 2.646 -9.467 1.00 86.06 97 LYS A O 1
ATOM 786 N N . LYS A 1 98 ? 16.381 2.390 -7.956 1.00 91.12 98 LYS A N 1
ATOM 787 C CA . LYS A 1 98 ? 16.541 0.947 -7.767 1.00 91.12 98 LYS A CA 1
ATOM 788 C C . LYS A 1 98 ? 15.312 0.180 -8.233 1.00 91.12 98 LYS A C 1
ATOM 790 O O . LYS A 1 98 ? 14.200 0.709 -8.309 1.00 91.12 98 LYS A O 1
ATOM 795 N N . ARG A 1 99 ? 15.534 -1.088 -8.559 1.00 93.44 99 ARG A N 1
ATOM 796 C CA . ARG A 1 99 ? 14.519 -2.021 -9.045 1.00 93.44 99 ARG A CA 1
ATOM 797 C C . ARG A 1 99 ? 14.182 -3.036 -7.974 1.00 93.44 99 ARG A C 1
ATOM 799 O O . ARG A 1 99 ? 15.083 -3.645 -7.405 1.00 93.44 99 ARG A O 1
ATOM 806 N N . PHE A 1 100 ? 12.888 -3.240 -7.751 1.00 95.19 100 PHE A N 1
ATOM 807 C CA . PHE A 1 100 ? 12.398 -4.120 -6.699 1.00 95.19 100 PHE A CA 1
ATOM 808 C C . PHE A 1 100 ? 11.377 -5.125 -7.217 1.00 95.19 100 PHE A C 1
ATOM 810 O O . PHE A 1 100 ? 10.517 -4.778 -8.029 1.00 95.19 100 PHE A O 1
ATOM 817 N N . LYS A 1 101 ? 11.454 -6.348 -6.690 1.00 96.94 101 LYS A N 1
ATOM 818 C CA . LYS A 1 101 ? 10.347 -7.307 -6.674 1.00 96.94 101 LYS A CA 1
ATOM 819 C C . LYS A 1 101 ? 9.825 -7.369 -5.245 1.00 96.94 101 LYS A C 1
ATOM 821 O O . LYS A 1 101 ? 10.593 -7.704 -4.348 1.00 96.94 101 LYS A O 1
ATOM 826 N N . LEU A 1 102 ? 8.557 -7.043 -5.050 1.00 97.06 102 LEU A N 1
ATOM 827 C CA . LEU A 1 102 ? 7.879 -7.062 -3.756 1.00 97.06 102 LEU A CA 1
ATOM 828 C C . LEU A 1 102 ? 6.834 -8.173 -3.776 1.00 97.06 102 LEU A C 1
ATOM 830 O O . LEU A 1 102 ? 6.225 -8.434 -4.814 1.00 97.06 102 LEU A O 1
ATOM 834 N N . SER A 1 103 ? 6.659 -8.872 -2.666 1.00 96.88 103 SER A N 1
ATOM 835 C CA . SER A 1 103 ? 5.758 -10.016 -2.564 1.00 96.88 103 SER A CA 1
ATOM 836 C C . SER A 1 103 ? 5.121 -10.051 -1.186 1.00 96.88 103 SER A C 1
ATOM 838 O O . SER A 1 103 ? 5.813 -9.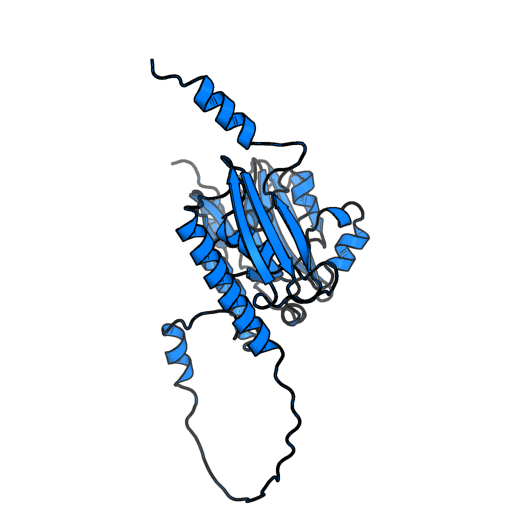902 -0.181 1.00 96.88 103 SER A O 1
ATOM 840 N N . ILE A 1 104 ? 3.812 -10.260 -1.154 1.00 96.50 104 ILE A N 1
ATOM 841 C CA . ILE A 1 104 ? 3.060 -10.520 0.069 1.00 96.50 104 ILE A CA 1
ATOM 842 C C . ILE A 1 104 ? 2.870 -12.029 0.149 1.00 96.50 104 ILE A C 1
ATOM 844 O O . ILE A 1 104 ? 2.404 -12.661 -0.796 1.00 96.50 104 ILE A O 1
ATOM 848 N N . LEU A 1 105 ? 3.294 -12.609 1.256 1.00 95.12 105 LEU A N 1
ATOM 849 C CA . LEU A 1 105 ? 3.256 -14.032 1.541 1.00 95.12 105 LEU A CA 1
ATOM 850 C C . LEU A 1 105 ? 2.362 -14.266 2.759 1.00 95.12 105 LEU A C 1
ATOM 852 O O . LEU A 1 105 ? 2.060 -13.342 3.513 1.00 95.12 105 LEU A O 1
ATOM 856 N N . GLU A 1 106 ? 1.979 -15.516 2.958 1.00 92.81 106 GLU A N 1
ATOM 857 C CA . GLU A 1 106 ? 1.298 -15.973 4.161 1.00 92.81 106 GLU A CA 1
ATOM 858 C C . GLU A 1 106 ? 2.231 -16.892 4.955 1.00 92.81 106 GLU A C 1
ATOM 860 O O . GLU A 1 106 ? 2.912 -17.744 4.382 1.00 92.81 106 GLU A O 1
ATOM 865 N N . SER A 1 107 ? 2.239 -16.746 6.278 1.00 89.12 107 SER A N 1
ATOM 866 C CA . SER A 1 107 ? 2.779 -17.744 7.200 1.00 89.12 107 SER A CA 1
ATOM 867 C C . SER A 1 107 ? 1.974 -17.726 8.489 1.00 89.12 107 SER A C 1
ATOM 869 O O . SER A 1 107 ? 1.814 -16.667 9.085 1.00 89.12 107 SER A O 1
ATOM 871 N N . ASN A 1 108 ? 1.519 -18.890 8.958 1.00 87.00 108 ASN A N 1
ATOM 872 C CA . ASN A 1 108 ? 0.750 -19.030 10.203 1.00 87.00 108 ASN A CA 1
ATOM 873 C C . ASN A 1 108 ? -0.449 -18.065 10.287 1.00 87.00 108 ASN A C 1
ATOM 875 O O . ASN A 1 108 ? -0.652 -17.427 11.318 1.00 87.00 108 ASN A O 1
ATOM 879 N N . ASN A 1 109 ? -1.212 -17.932 9.194 1.00 84.31 109 ASN A N 1
ATOM 880 C CA . ASN A 1 109 ? -2.334 -16.995 9.083 1.00 84.31 109 ASN A CA 1
ATOM 881 C C . ASN A 1 109 ? -1.943 -15.527 9.366 1.00 84.31 109 ASN A C 1
ATOM 883 O O . ASN A 1 109 ? -2.747 -14.750 9.864 1.00 84.31 109 ASN A O 1
ATOM 887 N N . GLN A 1 110 ? -0.700 -15.143 9.066 1.00 86.81 110 GLN A N 1
ATOM 888 C CA . GLN A 1 110 ? -0.205 -13.768 9.128 1.00 86.81 110 GLN A CA 1
ATOM 889 C C . GLN A 1 110 ? 0.453 -13.383 7.805 1.00 86.81 110 GLN A C 1
ATOM 891 O O . GLN A 1 110 ? 0.983 -14.233 7.082 1.00 86.81 110 GLN A O 1
ATOM 896 N N . LEU A 1 111 ? 0.438 -12.086 7.496 1.00 92.69 111 LEU A N 1
ATOM 897 C CA . LEU A 1 111 ? 1.112 -11.560 6.314 1.00 92.69 111 LEU A CA 1
ATOM 898 C C . LEU A 1 111 ? 2.617 -11.430 6.555 1.00 92.69 111 LEU A C 1
ATOM 900 O O . LEU A 1 111 ? 3.061 -10.904 7.575 1.00 92.69 111 LEU A O 1
ATOM 904 N N . LEU A 1 112 ? 3.398 -11.870 5.573 1.00 92.62 112 LEU A N 1
ATOM 905 C CA . LEU A 1 112 ? 4.838 -11.654 5.498 1.00 92.62 112 LEU A CA 1
ATOM 906 C C . LEU A 1 112 ? 5.186 -10.892 4.224 1.00 92.62 112 LEU A C 1
ATOM 908 O O . LEU A 1 112 ? 4.646 -11.152 3.153 1.00 92.62 112 LEU A O 1
ATOM 912 N N . PHE A 1 113 ? 6.139 -9.978 4.322 1.00 93.25 113 PHE A N 1
ATOM 913 C CA . PHE A 1 113 ? 6.486 -9.060 3.248 1.00 93.25 113 PHE A CA 1
ATOM 914 C C . PHE A 1 113 ? 7.904 -9.332 2.798 1.00 93.25 113 PHE A C 1
ATOM 916 O O . PHE A 1 113 ? 8.877 -9.071 3.502 1.00 93.25 113 PHE A O 1
ATOM 923 N N . TYR A 1 114 ? 8.014 -9.905 1.610 1.00 95.75 114 TYR A N 1
ATOM 924 C CA . TYR A 1 114 ? 9.276 -10.306 1.028 1.00 95.75 114 TYR A CA 1
ATOM 925 C C . TYR A 1 114 ? 9.666 -9.359 -0.096 1.00 95.75 114 TYR A C 1
ATOM 927 O O . TYR A 1 114 ? 8.851 -9.015 -0.955 1.00 95.75 114 TYR A O 1
ATOM 935 N N . TRP A 1 115 ? 10.928 -8.948 -0.124 1.00 96.25 115 TRP A N 1
ATOM 936 C CA . TRP A 1 115 ? 11.436 -8.062 -1.160 1.00 96.25 115 TRP A CA 1
ATOM 937 C C . TRP A 1 115 ? 12.791 -8.520 -1.685 1.00 96.25 115 TRP A C 1
ATOM 939 O O . TRP A 1 115 ? 13.610 -9.092 -0.968 1.00 96.25 115 TRP A O 1
ATOM 949 N N . LYS A 1 116 ? 13.030 -8.237 -2.966 1.00 96.88 116 LYS A N 1
ATOM 950 C CA . LYS A 1 116 ? 14.320 -8.379 -3.647 1.00 96.88 116 LYS A CA 1
ATOM 951 C C . LYS A 1 116 ? 14.668 -7.072 -4.344 1.00 96.88 116 LYS A C 1
ATOM 953 O O . LYS A 1 116 ? 13.804 -6.477 -4.985 1.00 96.88 116 LYS A O 1
ATOM 958 N N . GLU A 1 117 ? 15.929 -6.671 -4.266 1.00 95.62 117 GLU A N 1
ATOM 959 C CA . GLU A 1 117 ? 16.492 -5.496 -4.935 1.00 95.62 117 GLU A CA 1
ATOM 960 C C . GLU A 1 117 ? 17.473 -5.934 -6.032 1.00 95.62 117 GLU A C 1
ATOM 962 O O . GLU A 1 117 ? 18.229 -6.886 -5.838 1.00 95.62 117 GLU A O 1
ATOM 967 N N . PHE A 1 118 ? 17.444 -5.260 -7.183 1.00 95.50 118 PHE A N 1
ATOM 968 C CA . PHE A 1 118 ? 18.142 -5.671 -8.415 1.00 95.50 118 PHE A CA 1
ATOM 969 C C . PHE A 1 118 ? 19.058 -4.585 -9.003 1.00 95.50 118 PHE A C 1
ATOM 971 O O . PHE A 1 118 ? 19.539 -4.683 -10.130 1.00 95.50 118 PHE A O 1
ATOM 978 N N . GLY A 1 119 ? 19.304 -3.497 -8.282 1.00 92.38 119 GLY A N 1
ATOM 979 C CA . GLY A 1 119 ? 20.083 -2.375 -8.779 1.00 92.38 119 GLY A CA 1
ATOM 980 C C . GLY A 1 119 ? 19.396 -1.709 -9.965 1.00 92.38 119 GLY A C 1
ATOM 981 O O . GLY A 1 119 ? 18.243 -1.280 -9.888 1.00 92.38 119 GLY A O 1
ATOM 982 N N . PHE A 1 120 ? 20.139 -1.642 -11.065 1.00 90.25 120 PHE A N 1
ATOM 983 C CA . PHE A 1 120 ? 19.696 -1.089 -12.340 1.00 90.25 120 PHE A CA 1
ATOM 984 C C . PHE A 1 120 ? 19.287 -2.173 -13.350 1.00 90.25 120 PHE A C 1
ATOM 986 O O . PHE A 1 120 ? 18.871 -1.825 -14.456 1.00 90.25 120 PHE A O 1
ATOM 993 N N . ASP A 1 121 ? 19.362 -3.459 -12.980 1.00 89.19 121 ASP A N 1
ATOM 994 C CA . ASP A 1 121 ? 19.105 -4.587 -13.880 1.00 89.19 121 ASP A CA 1
ATOM 995 C C . ASP A 1 121 ? 17.662 -4.579 -14.403 1.00 89.19 121 ASP A C 1
ATOM 997 O O . ASP A 1 121 ? 16.704 -4.892 -13.694 1.00 89.19 121 ASP A O 1
ATOM 1001 N N . THR A 1 122 ? 17.509 -4.229 -15.679 1.00 86.12 122 THR A N 1
ATOM 1002 C CA . THR A 1 122 ? 16.205 -4.131 -16.343 1.00 86.12 122 THR A CA 1
ATOM 1003 C C . THR A 1 122 ? 15.485 -5.468 -16.508 1.00 86.12 122 THR A C 1
ATOM 1005 O O . THR A 1 122 ? 14.274 -5.453 -16.726 1.00 86.12 122 THR A O 1
ATOM 1008 N N . LEU A 1 123 ? 16.199 -6.593 -16.385 1.00 88.00 123 LEU A N 1
ATOM 1009 C CA . LEU A 1 123 ? 15.657 -7.942 -16.537 1.00 88.00 123 LEU A CA 1
ATOM 1010 C C . LEU A 1 123 ? 15.260 -8.587 -15.203 1.00 88.00 123 LEU A C 1
ATOM 1012 O O . LEU A 1 123 ? 14.596 -9.620 -15.225 1.00 88.00 123 LEU A O 1
ATOM 1016 N N . TYR A 1 124 ? 15.597 -7.965 -14.063 1.00 92.06 124 TYR A N 1
ATOM 1017 C CA . TYR A 1 124 ? 15.299 -8.471 -12.714 1.00 92.06 124 TYR A CA 1
ATOM 1018 C C . TYR A 1 124 ? 15.852 -9.889 -12.465 1.00 92.06 124 TYR A C 1
ATOM 1020 O O . TYR A 1 124 ? 15.198 -10.743 -11.862 1.00 92.06 124 TYR A O 1
ATOM 1028 N N . THR A 1 125 ? 17.077 -10.129 -12.924 1.00 89.62 125 THR A N 1
ATOM 1029 C CA . THR A 1 125 ? 17.801 -11.401 -12.815 1.00 89.62 125 THR A CA 1
ATOM 1030 C C . THR A 1 125 ? 18.862 -11.361 -11.717 1.00 89.62 125 THR A C 1
ATOM 1032 O O . THR A 1 125 ? 18.931 -12.261 -10.877 1.00 89.62 125 THR A O 1
ATOM 1035 N N . GLU A 1 126 ? 19.640 -10.280 -11.646 1.00 92.75 126 GLU A N 1
ATOM 1036 C CA . GLU A 1 126 ? 20.749 -10.145 -10.705 1.00 92.75 126 GLU A CA 1
ATOM 1037 C C . GLU A 1 126 ? 20.300 -9.554 -9.367 1.00 92.75 126 GLU A C 1
ATOM 1039 O O . GLU A 1 126 ? 20.318 -8.341 -9.142 1.00 92.75 126 GLU A O 1
ATOM 1044 N N . LYS A 1 127 ? 19.925 -10.430 -8.434 1.00 95.44 127 LYS A N 1
ATOM 1045 C CA . LYS A 1 127 ? 19.586 -10.032 -7.062 1.00 95.44 127 LYS A CA 1
ATOM 1046 C C . LYS A 1 127 ? 20.807 -9.436 -6.349 1.00 95.44 127 LYS A C 1
ATOM 1048 O O . LYS A 1 127 ? 21.828 -10.103 -6.206 1.00 95.44 127 LYS A O 1
ATOM 1053 N N . LYS A 1 128 ? 20.667 -8.215 -5.831 1.00 95.50 128 LYS A N 1
ATOM 1054 C CA . LYS A 1 128 ? 21.686 -7.504 -5.040 1.00 95.50 128 LYS A CA 1
ATOM 1055 C C . LYS A 1 128 ? 21.403 -7.555 -3.539 1.00 95.50 128 LYS A C 1
ATOM 1057 O O . LYS A 1 128 ? 22.326 -7.711 -2.749 1.00 95.50 128 LYS A O 1
ATOM 1062 N N . ALA A 1 129 ? 20.134 -7.490 -3.144 1.00 94.94 129 ALA A N 1
ATOM 1063 C CA . ALA A 1 129 ? 19.715 -7.643 -1.753 1.00 94.94 129 ALA A CA 1
ATOM 1064 C C . ALA A 1 129 ? 18.315 -8.260 -1.655 1.00 94.94 129 ALA A C 1
ATOM 1066 O O . ALA A 1 129 ? 17.577 -8.326 -2.639 1.00 94.94 129 ALA A O 1
ATOM 1067 N N . GLN A 1 130 ? 17.959 -8.729 -0.462 1.00 95.88 130 GLN A N 1
ATOM 1068 C CA . GLN A 1 130 ? 16.612 -9.187 -0.133 1.00 95.88 130 GLN A CA 1
ATOM 1069 C C . GLN A 1 130 ? 16.342 -9.032 1.361 1.00 95.88 130 GLN A C 1
ATOM 1071 O O . GLN A 1 130 ? 17.285 -8.955 2.150 1.00 95.88 130 GLN A O 1
ATOM 1076 N N . GLY A 1 131 ? 15.070 -9.068 1.733 1.00 92.75 131 GLY A N 1
ATOM 1077 C CA . GLY A 1 131 ? 14.630 -9.093 3.121 1.00 92.75 131 GLY A CA 1
ATOM 1078 C C . GLY A 1 131 ? 13.228 -9.671 3.249 1.00 92.75 131 GLY A C 1
ATOM 1079 O O . GLY A 1 131 ? 12.516 -9.830 2.254 1.00 92.75 131 GLY A O 1
ATOM 1080 N N . LEU A 1 132 ? 12.875 -10.026 4.480 1.00 91.31 132 LEU A N 1
ATOM 1081 C CA . LEU A 1 132 ? 11.579 -10.563 4.871 1.00 91.31 132 LEU A CA 1
ATOM 1082 C C . LEU A 1 132 ? 11.149 -9.852 6.155 1.00 91.31 132 LEU A C 1
ATOM 1084 O O . LEU A 1 132 ? 11.921 -9.811 7.110 1.00 91.31 132 LEU A O 1
ATOM 1088 N N . GLU A 1 133 ? 9.951 -9.280 6.160 1.00 85.25 133 GLU A N 1
ATOM 1089 C CA . GLU A 1 133 ? 9.468 -8.383 7.214 1.00 85.25 133 GLU A CA 1
ATOM 1090 C C . GLU A 1 133 ? 8.024 -8.731 7.610 1.00 85.25 133 GLU A C 1
ATOM 1092 O O . GLU A 1 133 ? 7.255 -9.243 6.796 1.00 85.25 133 GLU A O 1
ATOM 1097 N N . ARG A 1 134 ? 7.651 -8.452 8.867 1.00 84.88 134 ARG A N 1
ATOM 1098 C CA . ARG A 1 134 ? 6.273 -8.593 9.387 1.00 84.88 134 ARG A CA 1
ATOM 1099 C C . ARG A 1 134 ? 5.515 -7.265 9.443 1.00 84.88 134 ARG A C 1
ATOM 1101 O O . ARG A 1 134 ? 4.296 -7.238 9.337 1.00 84.88 134 ARG A O 1
ATOM 1108 N N . VAL A 1 135 ? 6.238 -6.153 9.545 1.00 83.50 135 VAL A N 1
ATOM 1109 C CA . VAL A 1 135 ? 5.698 -4.783 9.621 1.00 83.50 135 VAL A CA 1
ATOM 1110 C C . VAL A 1 135 ? 5.575 -4.143 8.235 1.00 83.50 135 VAL A C 1
ATOM 1112 O O . VAL A 1 135 ? 6.071 -3.045 7.979 1.00 83.50 135 VAL A O 1
ATOM 1115 N N . ALA A 1 136 ? 4.933 -4.853 7.304 1.00 83.88 136 ALA A N 1
ATOM 1116 C CA . ALA A 1 136 ? 4.900 -4.468 5.894 1.00 83.88 136 ALA A CA 1
ATOM 1117 C C . ALA A 1 136 ? 6.321 -4.314 5.308 1.00 83.88 136 ALA A C 1
ATOM 1119 O O . ALA A 1 136 ? 7.214 -5.089 5.628 1.00 83.88 136 ALA A O 1
ATOM 1120 N N . PHE A 1 137 ? 6.534 -3.324 4.438 1.00 87.00 137 PHE A N 1
ATOM 1121 C CA . PHE A 1 137 ? 7.847 -2.991 3.872 1.00 87.00 137 PHE A CA 1
ATOM 1122 C C . PHE A 1 137 ? 8.551 -1.857 4.635 1.00 87.00 137 PHE A C 1
ATOM 1124 O O . PHE A 1 137 ? 9.364 -1.139 4.052 1.00 87.00 137 PHE A O 1
ATOM 1131 N N . HIS A 1 138 ? 8.196 -1.622 5.903 1.00 82.88 138 HIS A N 1
ATOM 1132 C CA . HIS A 1 138 ? 8.645 -0.448 6.651 1.00 82.88 138 HIS A CA 1
ATOM 1133 C C . HIS A 1 138 ? 10.177 -0.365 6.774 1.00 82.88 138 HIS A C 1
ATOM 1135 O O . HIS A 1 138 ? 10.756 0.693 6.513 1.00 82.88 138 HIS A O 1
ATOM 1141 N N . TYR A 1 139 ? 10.860 -1.470 7.095 1.00 82.19 139 TYR A N 1
ATOM 1142 C CA . TYR A 1 139 ? 12.319 -1.448 7.241 1.00 82.19 139 TYR A CA 1
ATOM 1143 C C . TYR A 1 139 ? 13.022 -1.322 5.899 1.00 82.19 139 TYR A C 1
ATOM 1145 O O . TYR A 1 139 ? 14.004 -0.583 5.793 1.00 82.19 139 TYR A O 1
ATOM 1153 N N . MET A 1 140 ? 12.506 -1.985 4.861 1.00 88.62 140 MET A N 1
ATOM 1154 C CA . MET A 1 140 ? 12.981 -1.790 3.493 1.00 88.62 140 MET A CA 1
ATOM 1155 C C . MET A 1 140 ? 12.907 -0.314 3.100 1.00 88.62 140 MET A C 1
ATOM 1157 O O . MET A 1 140 ? 13.896 0.255 2.640 1.00 88.62 140 MET A O 1
ATOM 1161 N N . LEU A 1 141 ? 11.765 0.331 3.335 1.00 86.69 141 LEU A N 1
ATOM 1162 C CA . LEU A 1 141 ? 11.572 1.735 2.997 1.00 86.69 141 LEU A CA 1
ATOM 1163 C C . LEU A 1 141 ? 12.570 2.637 3.718 1.00 86.69 141 LEU A C 1
ATOM 1165 O O . LEU A 1 141 ? 13.249 3.419 3.056 1.00 86.69 141 LEU A O 1
ATOM 1169 N N . LYS A 1 142 ? 12.734 2.465 5.033 1.00 84.50 142 LYS A N 1
ATOM 1170 C CA . LYS A 1 142 ? 13.718 3.217 5.825 1.00 84.50 142 LYS A CA 1
ATOM 1171 C C . LYS A 1 142 ? 15.145 2.993 5.317 1.00 84.50 142 LYS A C 1
ATOM 1173 O O . LYS A 1 142 ? 15.888 3.946 5.102 1.00 84.50 142 LYS A O 1
ATOM 1178 N N . LYS A 1 143 ? 15.519 1.737 5.045 1.00 86.19 143 LYS A N 1
ATOM 1179 C CA . LYS A 1 143 ? 16.854 1.361 4.543 1.00 86.19 143 LYS A CA 1
ATOM 1180 C C . LYS A 1 143 ? 17.209 2.050 3.225 1.00 86.19 143 LYS A C 1
ATOM 1182 O O . LYS A 1 143 ? 18.375 2.371 3.004 1.00 86.19 143 LYS A O 1
ATOM 1187 N N . TYR A 1 144 ? 16.234 2.240 2.340 1.00 86.31 144 TYR A N 1
ATOM 1188 C CA . TYR A 1 144 ? 16.448 2.845 1.024 1.00 86.31 144 TYR A CA 1
ATOM 1189 C C . TYR A 1 144 ? 16.053 4.333 0.956 1.00 86.31 144 TYR A C 1
ATOM 1191 O O . TYR A 1 144 ? 16.087 4.898 -0.138 1.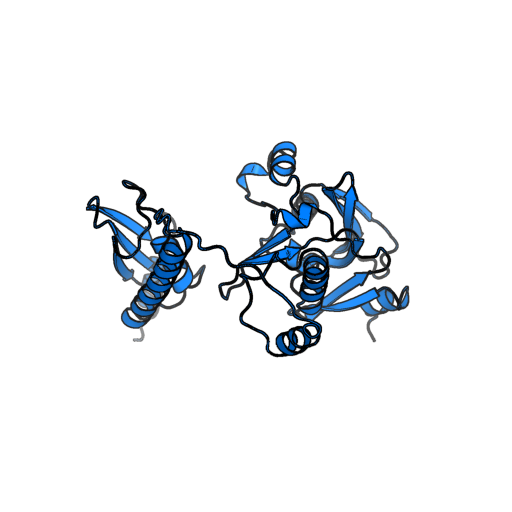00 86.31 144 TYR A O 1
ATOM 1199 N N . GLY A 1 145 ? 15.708 4.969 2.086 1.00 84.56 145 GLY A N 1
ATOM 1200 C CA . GLY A 1 145 ? 15.287 6.377 2.140 1.00 84.56 145 GLY A CA 1
ATOM 1201 C C . GLY A 1 145 ? 14.002 6.642 1.352 1.00 84.56 145 GLY A C 1
ATOM 1202 O O . GLY A 1 145 ? 13.904 7.612 0.601 1.00 84.56 145 GLY A O 1
ATOM 1203 N N . LEU A 1 146 ? 13.055 5.707 1.429 1.00 82.75 146 LEU A N 1
ATOM 1204 C CA . LEU A 1 146 ? 11.778 5.728 0.717 1.00 82.75 146 LEU A CA 1
ATOM 1205 C C . LEU A 1 146 ? 10.589 5.951 1.664 1.00 82.75 146 LEU A C 1
ATOM 1207 O O . LEU A 1 146 ? 9.455 5.864 1.220 1.00 82.75 146 LEU A O 1
ATOM 1211 N N . ASP A 1 147 ? 10.816 6.240 2.939 1.00 71.00 147 ASP A N 1
ATOM 1212 C CA . ASP A 1 147 ? 9.880 6.287 4.073 1.00 71.00 147 ASP A CA 1
ATOM 1213 C C . ASP A 1 147 ? 8.893 7.478 4.090 1.00 71.00 147 ASP A C 1
ATOM 1215 O O . ASP A 1 147 ? 8.493 7.972 5.137 1.00 71.00 147 ASP A O 1
ATOM 1219 N N . SER A 1 148 ? 8.416 7.915 2.923 1.00 67.56 148 SER A N 1
ATOM 1220 C CA . SER A 1 148 ? 7.343 8.921 2.830 1.00 67.56 148 SER A CA 1
ATOM 1221 C C . SER A 1 148 ? 5.947 8.328 3.088 1.00 67.56 148 SER A C 1
ATOM 1223 O O . SER A 1 148 ? 5.707 7.150 2.807 1.00 67.56 148 SER A O 1
ATOM 1225 N N . ASN A 1 149 ? 4.990 9.160 3.521 1.00 53.88 149 ASN A N 1
ATOM 1226 C CA . ASN A 1 149 ? 3.615 8.752 3.877 1.00 53.88 149 ASN A CA 1
ATOM 1227 C C . ASN A 1 149 ? 2.869 7.953 2.784 1.00 53.88 149 ASN A C 1
ATOM 1229 O O . ASN A 1 149 ? 2.028 7.119 3.102 1.00 53.88 149 ASN A O 1
ATOM 1233 N N . ASN A 1 150 ? 3.191 8.159 1.501 1.00 59.75 150 ASN A N 1
ATOM 1234 C CA . ASN A 1 150 ? 2.529 7.482 0.370 1.00 59.75 150 ASN A CA 1
ATOM 1235 C C . ASN A 1 150 ? 3.410 6.429 -0.323 1.00 59.75 150 ASN A C 1
ATOM 1237 O O . ASN A 1 150 ? 3.049 5.893 -1.375 1.00 59.75 150 ASN A O 1
ATOM 1241 N N . SER A 1 151 ? 4.576 6.132 0.248 1.00 71.19 151 SER A N 1
ATOM 1242 C CA . SER A 1 151 ? 5.580 5.265 -0.364 1.00 71.19 151 SER A CA 1
ATOM 1243 C C . SER A 1 151 ? 5.063 3.857 -0.625 1.00 71.19 151 SER A C 1
ATOM 1245 O O . SER A 1 151 ? 5.111 3.419 -1.771 1.00 71.19 151 SER A O 1
ATOM 1247 N N . ILE A 1 152 ? 4.495 3.189 0.389 1.00 82.75 152 ILE A N 1
ATOM 1248 C CA . ILE A 1 152 ? 3.964 1.816 0.291 1.00 82.75 152 ILE A CA 1
ATOM 1249 C C . ILE A 1 152 ? 2.926 1.711 -0.825 1.00 82.75 152 ILE A C 1
ATOM 1251 O O . ILE A 1 152 ? 3.019 0.830 -1.681 1.00 82.75 152 ILE A O 1
ATOM 1255 N N . GLN A 1 153 ? 1.964 2.636 -0.845 1.00 84.25 153 GLN A N 1
ATOM 1256 C CA . GLN A 1 153 ? 0.883 2.646 -1.830 1.00 84.25 153 GLN A CA 1
ATOM 1257 C C . GLN A 1 153 ? 1.450 2.706 -3.248 1.00 84.25 153 GLN A C 1
ATOM 1259 O O . GLN A 1 153 ? 1.083 1.926 -4.126 1.00 84.25 153 GLN A O 1
ATOM 1264 N N . TYR A 1 154 ? 2.402 3.611 -3.460 1.00 85.06 154 TYR A N 1
ATOM 1265 C CA . TYR A 1 154 ? 2.997 3.843 -4.761 1.00 85.06 154 TYR A CA 1
ATOM 1266 C C . TYR A 1 154 ? 3.898 2.681 -5.213 1.00 85.06 154 TYR A C 1
ATOM 1268 O O . TYR A 1 154 ? 3.784 2.215 -6.356 1.00 85.06 154 TYR A O 1
ATOM 1276 N N . ILE A 1 155 ? 4.766 2.167 -4.331 1.00 89.31 155 ILE A N 1
ATOM 1277 C CA . ILE A 1 155 ? 5.673 1.059 -4.676 1.00 89.31 155 ILE A CA 1
ATOM 1278 C C . ILE A 1 155 ? 4.902 -0.227 -4.975 1.00 89.31 155 ILE A C 1
ATOM 1280 O O . ILE A 1 155 ? 5.301 -0.959 -5.880 1.00 89.31 155 ILE A O 1
ATOM 1284 N N . LEU A 1 156 ? 3.772 -0.449 -4.296 1.00 91.75 156 LEU A N 1
ATOM 1285 C CA . LEU A 1 156 ? 2.895 -1.596 -4.521 1.00 91.75 156 LEU A CA 1
ATOM 1286 C C . LEU A 1 156 ? 1.886 -1.391 -5.655 1.00 91.75 156 LEU A C 1
ATOM 1288 O O . LEU A 1 156 ? 1.213 -2.342 -6.043 1.00 91.75 156 LEU A O 1
ATOM 1292 N N . GLY A 1 157 ? 1.783 -0.181 -6.213 1.00 89.44 157 GLY A N 1
ATOM 1293 C CA . GLY A 1 157 ? 0.806 0.126 -7.263 1.00 89.44 157 GLY A CA 1
ATOM 1294 C C . GLY A 1 157 ? -0.634 0.173 -6.760 1.00 89.44 157 GLY A C 1
ATOM 1295 O O . GLY A 1 157 ? -1.562 0.103 -7.557 1.00 89.44 157 GLY A O 1
ATOM 1296 N N . LEU A 1 158 ? -0.832 0.337 -5.452 1.00 88.50 158 LEU A N 1
ATOM 1297 C CA . LEU A 1 158 ? -2.145 0.475 -4.816 1.00 88.50 158 LEU A CA 1
ATOM 1298 C C . LEU A 1 158 ? -2.763 1.867 -5.034 1.00 88.50 158 LEU A C 1
ATOM 1300 O O . LEU A 1 158 ? -3.800 2.192 -4.475 1.00 88.50 158 LEU A O 1
ATOM 1304 N N . ASN A 1 159 ? -2.129 2.688 -5.868 1.00 83.25 159 ASN A N 1
ATOM 1305 C CA . ASN A 1 159 ? -2.685 3.910 -6.435 1.00 83.25 159 ASN A CA 1
ATOM 1306 C C . ASN A 1 159 ? -3.297 3.695 -7.835 1.00 83.25 159 ASN A C 1
ATOM 1308 O O . ASN A 1 159 ? -3.751 4.655 -8.454 1.00 83.25 159 ASN A O 1
ATOM 1312 N N . VAL A 1 160 ? -3.267 2.467 -8.369 1.00 88.31 160 VAL A N 1
ATOM 1313 C CA . VAL A 1 160 ? -3.884 2.107 -9.653 1.00 88.31 160 VAL A CA 1
ATOM 1314 C C . VAL A 1 160 ? -5.282 1.532 -9.388 1.00 88.31 160 VAL A C 1
ATOM 1316 O O . VAL A 1 160 ? -5.371 0.432 -8.838 1.00 88.31 160 VAL A O 1
ATOM 1319 N N . PRO A 1 161 ? -6.376 2.199 -9.811 1.00 86.44 161 PRO A N 1
ATOM 1320 C CA . PRO A 1 161 ? -7.740 1.761 -9.495 1.00 86.44 161 PRO A CA 1
ATOM 1321 C C . PRO A 1 161 ? -8.056 0.325 -9.928 1.00 86.44 161 PRO A C 1
ATOM 1323 O O . PRO A 1 161 ? -8.678 -0.416 -9.177 1.00 86.44 161 PRO A O 1
ATOM 1326 N N . GLU A 1 162 ? -7.568 -0.105 -11.099 1.00 89.94 162 GLU A N 1
ATOM 1327 C CA . GLU A 1 162 ? -7.751 -1.482 -11.591 1.00 89.94 162 GLU A CA 1
ATOM 1328 C C . GLU A 1 162 ? -7.195 -2.537 -10.625 1.00 89.94 162 GLU A C 1
ATOM 1330 O O . GLU A 1 162 ? -7.807 -3.584 -10.427 1.00 89.94 162 GLU A O 1
ATOM 1335 N N . ILE A 1 163 ? -6.034 -2.265 -10.023 1.00 91.75 163 ILE A N 1
ATOM 1336 C CA . ILE A 1 163 ? -5.398 -3.173 -9.065 1.00 91.75 163 ILE A CA 1
ATOM 1337 C C . ILE A 1 163 ? -6.226 -3.207 -7.781 1.00 91.75 163 ILE A C 1
ATOM 1339 O O . ILE A 1 163 ? -6.573 -4.282 -7.299 1.00 91.75 163 ILE A O 1
ATOM 1343 N N . VAL A 1 164 ? -6.569 -2.032 -7.249 1.00 89.50 164 VAL A N 1
ATOM 1344 C CA . VAL A 1 164 ? -7.295 -1.901 -5.979 1.00 89.50 164 VAL A CA 1
ATOM 1345 C C . VAL A 1 164 ? -8.672 -2.551 -6.048 1.00 89.50 164 VAL A C 1
ATOM 1347 O O . VAL A 1 164 ? -9.030 -3.303 -5.143 1.00 89.50 164 VAL A O 1
ATOM 1350 N N . ASN A 1 165 ? -9.421 -2.311 -7.125 1.00 87.75 165 ASN A N 1
ATOM 1351 C CA . ASN A 1 165 ? -10.754 -2.883 -7.303 1.00 87.75 165 ASN A CA 1
ATOM 1352 C C . ASN A 1 165 ? -10.698 -4.410 -7.343 1.00 87.75 165 ASN A C 1
ATOM 1354 O O . ASN A 1 165 ? -11.451 -5.053 -6.621 1.00 87.75 165 ASN A O 1
ATOM 1358 N N . LYS A 1 166 ? -9.732 -4.989 -8.070 1.00 91.81 166 LYS A N 1
ATOM 1359 C CA . LYS A 1 166 ? -9.542 -6.445 -8.114 1.00 91.81 166 LYS A CA 1
ATOM 1360 C C . LYS A 1 166 ? -9.243 -7.039 -6.734 1.00 91.81 166 LYS A C 1
ATOM 1362 O O . LYS A 1 166 ? -9.775 -8.087 -6.386 1.00 91.81 166 LYS A O 1
ATOM 1367 N N . LEU A 1 167 ? -8.387 -6.388 -5.941 1.00 92.38 167 LEU A N 1
ATOM 1368 C CA . LEU A 1 167 ? -8.069 -6.856 -4.586 1.00 92.38 167 LEU A CA 1
ATOM 1369 C C . LEU A 1 167 ? -9.296 -6.789 -3.668 1.00 92.38 167 LEU A C 1
ATOM 1371 O O . LEU A 1 167 ? -9.544 -7.718 -2.905 1.00 92.38 167 LEU A O 1
ATOM 1375 N N . LYS A 1 168 ? -10.078 -5.710 -3.762 1.00 89.81 168 LYS A N 1
ATOM 1376 C CA . LYS A 1 168 ? -11.318 -5.557 -3.000 1.00 89.81 168 LYS A CA 1
ATOM 1377 C C . LYS A 1 168 ? -12.362 -6.601 -3.390 1.00 89.81 168 LYS A C 1
ATOM 1379 O O . LYS A 1 168 ? -12.922 -7.229 -2.500 1.00 89.81 168 LYS A O 1
ATOM 1384 N N . GLU A 1 169 ? -12.600 -6.806 -4.687 1.00 88.81 169 GLU A N 1
ATOM 1385 C CA . GLU A 1 169 ? -13.558 -7.789 -5.219 1.00 88.81 169 GLU A CA 1
ATOM 1386 C C . GLU A 1 169 ? -13.328 -9.186 -4.634 1.00 88.81 169 GLU A C 1
ATOM 1388 O O . GLU A 1 169 ? -14.274 -9.801 -4.155 1.00 88.81 169 GLU A O 1
ATOM 1393 N N . LEU A 1 170 ? -12.075 -9.638 -4.545 1.00 90.75 170 LEU A N 1
ATOM 1394 C CA . LEU A 1 170 ? -11.747 -10.937 -3.943 1.00 90.75 170 LEU A CA 1
ATOM 1395 C C . LEU A 1 170 ? -12.157 -11.029 -2.466 1.00 90.75 170 LEU A C 1
ATOM 1397 O O . LEU A 1 170 ? -12.678 -12.050 -2.017 1.00 90.75 170 LEU A O 1
ATOM 1401 N N . VAL A 1 171 ? -11.945 -9.959 -1.696 1.00 89.06 171 VAL A N 1
ATOM 1402 C CA . VAL A 1 171 ? -12.373 -9.916 -0.291 1.00 89.06 171 VAL A CA 1
ATOM 1403 C C . VAL A 1 171 ? -13.895 -9.886 -0.188 1.00 89.06 171 VAL A C 1
ATOM 1405 O O . VAL A 1 171 ? -14.450 -10.588 0.652 1.00 89.06 171 VAL A O 1
ATOM 1408 N N . TYR A 1 172 ? -14.577 -9.129 -1.052 1.00 85.50 172 TYR A N 1
ATOM 1409 C CA . TYR A 1 172 ? -16.040 -9.098 -1.116 1.00 85.50 172 TYR A CA 1
ATOM 1410 C C . TYR A 1 172 ? -16.649 -10.457 -1.451 1.00 85.50 172 TYR A C 1
ATOM 1412 O O . TYR A 1 172 ? -17.656 -10.832 -0.856 1.00 85.50 172 TYR A O 1
ATOM 1420 N N . GLU A 1 173 ? -16.054 -11.193 -2.390 1.00 87.25 173 GLU A N 1
ATOM 1421 C CA . GLU A 1 173 ? -16.512 -12.530 -2.769 1.00 87.25 173 GLU A CA 1
ATOM 1422 C C . GLU A 1 173 ? -16.476 -13.492 -1.578 1.00 87.25 173 GLU A C 1
ATOM 1424 O O . GLU A 1 173 ? -17.425 -14.252 -1.376 1.00 87.25 173 GLU A O 1
ATOM 1429 N N . LYS A 1 174 ? -15.424 -13.421 -0.750 1.00 87.81 174 LYS A N 1
ATOM 1430 C CA . LYS A 1 174 ? -15.319 -14.234 0.471 1.00 87.81 174 LYS A CA 1
ATOM 1431 C C . LYS A 1 174 ? -16.185 -13.695 1.618 1.00 87.81 174 LYS A C 1
ATOM 1433 O O . LYS A 1 174 ? -16.749 -14.476 2.380 1.00 87.81 174 LYS A O 1
ATOM 1438 N N . PHE A 1 175 ? -16.316 -12.374 1.735 1.00 85.12 175 PHE A N 1
ATOM 1439 C CA . PHE A 1 175 ? -16.959 -11.694 2.857 1.00 85.12 175 PHE A CA 1
ATOM 1440 C C . PHE A 1 175 ? -17.938 -10.602 2.392 1.00 85.12 175 PHE A C 1
ATOM 1442 O O . PHE A 1 175 ? -17.721 -9.400 2.572 1.00 85.12 175 PHE A O 1
ATOM 1449 N N . ALA A 1 176 ? -19.066 -11.025 1.821 1.00 70.94 176 ALA A N 1
ATOM 1450 C CA . ALA A 1 176 ? -20.052 -10.138 1.193 1.00 70.94 176 ALA A CA 1
ATOM 1451 C C . ALA A 1 176 ? -20.660 -9.064 2.124 1.00 70.94 176 ALA A C 1
ATOM 1453 O O . ALA A 1 176 ? -21.214 -8.071 1.652 1.00 70.94 176 ALA A O 1
ATOM 1454 N N . THR A 1 177 ? -20.571 -9.245 3.443 1.00 64.62 177 THR A N 1
ATOM 1455 C CA . THR A 1 177 ? -21.103 -8.319 4.453 1.00 64.62 177 THR A CA 1
ATOM 1456 C C . THR A 1 177 ? -20.125 -7.204 4.842 1.00 64.62 177 THR A C 1
ATOM 1458 O O . THR A 1 177 ? -20.540 -6.249 5.493 1.00 64.62 177 THR A O 1
ATOM 1461 N N . LEU A 1 178 ? -18.842 -7.271 4.452 1.00 59.22 178 LEU A N 1
ATOM 1462 C CA . LEU A 1 178 ? -17.814 -6.394 5.026 1.00 59.22 178 LEU A CA 1
ATOM 1463 C C . LEU A 1 178 ? -17.828 -4.942 4.541 1.00 59.22 178 LEU A C 1
ATOM 1465 O O . LEU A 1 178 ? -17.286 -4.108 5.257 1.00 59.22 178 LEU A O 1
ATOM 1469 N N . PHE A 1 179 ? -18.442 -4.574 3.416 1.00 54.28 179 PHE A N 1
ATOM 1470 C CA . PHE A 1 179 ? -18.440 -3.160 2.998 1.00 54.28 179 PHE A CA 1
ATOM 1471 C C . PHE A 1 179 ? -19.795 -2.626 2.519 1.00 54.28 179 PHE A C 1
ATOM 1473 O O . PHE A 1 179 ? -19.871 -1.780 1.633 1.00 54.28 179 PHE A O 1
ATOM 1480 N N . GLN A 1 180 ? -20.883 -3.069 3.152 1.00 50.03 180 GLN A N 1
ATOM 1481 C CA . GLN A 1 180 ? -22.206 -2.473 2.921 1.00 50.03 180 GLN A CA 1
ATOM 1482 C C . GLN A 1 180 ? -22.291 -0.987 3.333 1.00 50.03 180 GLN A C 1
ATOM 1484 O O . GLN A 1 180 ? -23.176 -0.288 2.851 1.00 50.03 180 GLN A O 1
ATOM 1489 N N . ASP A 1 181 ? -21.340 -0.486 4.130 1.00 44.75 181 ASP A N 1
ATOM 1490 C CA . ASP A 1 181 ? -21.343 0.887 4.656 1.00 44.75 181 ASP A CA 1
ATOM 1491 C C . ASP A 1 181 ? -20.456 1.890 3.879 1.00 44.75 181 ASP A C 1
ATOM 1493 O O . ASP A 1 181 ? -20.324 3.030 4.323 1.00 44.75 181 ASP A O 1
ATOM 1497 N N . GLN A 1 182 ? -19.810 1.506 2.762 1.00 42.28 182 GLN A N 1
ATOM 1498 C CA . GLN A 1 182 ? -18.748 2.331 2.138 1.00 42.28 182 GLN A CA 1
ATOM 1499 C C . GLN A 1 182 ? -18.862 2.663 0.634 1.00 42.28 182 GLN A C 1
ATOM 1501 O O . GLN A 1 182 ? -17.918 3.238 0.104 1.00 42.28 182 GLN A O 1
ATOM 1506 N N . GLU A 1 183 ? -19.973 2.418 -0.072 1.00 37.88 183 GLU A N 1
ATOM 1507 C CA . GLU A 1 183 ? -20.133 2.983 -1.432 1.00 37.88 183 GLU A CA 1
ATOM 1508 C C . GLU A 1 183 ? -21.543 3.538 -1.715 1.00 37.88 183 GLU A C 1
ATOM 1510 O O . GLU A 1 183 ? -22.537 2.886 -1.384 1.00 37.88 183 GLU A O 1
ATOM 1515 N N . PRO A 1 184 ? -21.659 4.710 -2.380 1.00 35.47 184 PRO A N 1
ATOM 1516 C CA . PRO A 1 184 ? -22.895 5.128 -3.027 1.00 35.47 184 PRO A CA 1
ATOM 1517 C C . PRO A 1 184 ? -23.195 4.183 -4.199 1.00 35.47 184 PRO A C 1
ATOM 1519 O O . PRO A 1 184 ? -22.319 3.847 -4.994 1.00 35.47 184 PRO A O 1
ATOM 1522 N N . GLU A 1 185 ? -24.445 3.735 -4.287 1.00 35.91 185 GLU A N 1
ATOM 1523 C CA . GLU A 1 185 ? -24.912 2.697 -5.206 1.00 35.91 185 GLU A CA 1
ATOM 1524 C C . GLU A 1 185 ? -24.429 2.885 -6.656 1.00 35.91 185 GLU A C 1
ATOM 1526 O O . GLU A 1 185 ? -24.875 3.773 -7.381 1.00 35.91 185 GLU A O 1
ATOM 1531 N N . ASN A 1 186 ? -23.560 1.985 -7.124 1.00 36.38 186 ASN A N 1
ATOM 1532 C CA . ASN A 1 186 ? -23.234 1.866 -8.540 1.00 36.38 186 ASN A CA 1
ATOM 1533 C C . ASN A 1 186 ? -24.364 1.085 -9.257 1.00 36.38 186 ASN A C 1
ATOM 1535 O O . ASN A 1 186 ? -24.567 -0.104 -8.972 1.00 36.38 186 ASN A O 1
ATOM 1539 N N . PRO A 1 187 ? -25.107 1.684 -10.211 1.00 40.19 187 PRO A N 1
ATOM 1540 C CA . PRO A 1 187 ? -26.321 1.086 -10.787 1.00 40.19 187 PRO A CA 1
ATOM 1541 C C . PRO A 1 187 ? -26.072 -0.205 -11.584 1.00 40.19 187 PRO A C 1
ATOM 1543 O O . PRO A 1 187 ? -27.001 -0.976 -11.830 1.00 40.19 187 PRO A O 1
ATOM 1546 N N . LYS A 1 188 ? -24.818 -0.504 -11.951 1.00 40.41 188 LYS A N 1
ATOM 1547 C CA . LYS A 1 188 ? -24.462 -1.748 -12.652 1.00 40.41 188 LYS A CA 1
ATOM 1548 C C . LYS A 1 188 ? -24.503 -2.990 -11.749 1.00 40.41 188 LYS A C 1
ATOM 1550 O O . LYS A 1 188 ? -24.723 -4.086 -12.260 1.00 40.41 188 LYS A O 1
ATOM 1555 N N . LEU A 1 189 ? -24.388 -2.834 -10.425 1.00 44.22 189 LEU A N 1
ATOM 1556 C CA . LEU A 1 189 ? -24.424 -3.950 -9.467 1.00 44.22 189 LEU A CA 1
ATOM 1557 C C . LEU A 1 189 ? -25.857 -4.312 -9.017 1.00 44.22 189 LEU A C 1
ATOM 1559 O O . LEU A 1 189 ? -26.119 -5.438 -8.591 1.00 44.22 189 LEU A O 1
ATOM 1563 N N . ALA A 1 190 ? -26.820 -3.396 -9.178 1.00 38.66 190 ALA A N 1
ATOM 1564 C CA . ALA A 1 190 ? -28.228 -3.626 -8.836 1.00 38.66 190 ALA A CA 1
ATOM 1565 C C . ALA A 1 190 ? -28.905 -4.673 -9.744 1.00 38.66 190 ALA A C 1
ATOM 1567 O O . ALA A 1 190 ? -29.769 -5.429 -9.296 1.00 38.66 190 ALA A O 1
ATOM 1568 N N . ASN A 1 191 ? -28.470 -4.787 -11.003 1.00 34.50 191 ASN A N 1
ATOM 1569 C CA . ASN A 1 191 ? -29.049 -5.741 -11.955 1.00 34.50 191 ASN A CA 1
ATOM 1570 C C . ASN A 1 191 ? -28.635 -7.199 -11.693 1.00 34.50 191 ASN A C 1
ATOM 1572 O O . ASN A 1 191 ? -29.378 -8.111 -12.054 1.00 34.50 191 ASN A O 1
ATOM 1576 N N . ALA A 1 192 ? -27.515 -7.435 -11.001 1.00 36.72 192 ALA A N 1
ATOM 1577 C CA . ALA A 1 192 ? -27.136 -8.775 -10.547 1.00 36.72 192 ALA A CA 1
ATOM 1578 C C . ALA A 1 192 ? -27.984 -9.240 -9.344 1.00 36.72 192 ALA A C 1
ATOM 1580 O O . ALA A 1 192 ? -28.266 -10.431 -9.207 1.00 36.72 192 ALA A O 1
ATOM 1581 N N . LYS A 1 193 ? -28.468 -8.302 -8.514 1.00 42.44 193 LYS A N 1
ATOM 1582 C CA . LYS A 1 193 ? -29.293 -8.590 -7.326 1.00 42.44 193 LYS A CA 1
ATOM 1583 C C . LYS A 1 193 ? -30.730 -9.028 -7.657 1.00 42.44 193 LYS A C 1
ATOM 1585 O O . LYS A 1 193 ? -31.352 -9.696 -6.840 1.00 42.44 193 LYS A O 1
ATOM 1590 N N . LYS A 1 194 ? -31.256 -8.737 -8.856 1.00 37.53 194 LYS A N 1
ATOM 1591 C CA . LYS A 1 194 ? -32.642 -9.086 -9.248 1.00 37.53 194 LYS A CA 1
ATOM 1592 C C . LYS A 1 194 ? -32.839 -10.497 -9.826 1.00 37.53 194 LYS A C 1
ATOM 1594 O O . LYS A 1 194 ? -33.975 -10.883 -10.066 1.00 37.53 194 LYS A O 1
ATOM 1599 N N . LYS A 1 195 ? -31.781 -11.293 -10.040 1.00 35.06 195 LYS A N 1
ATOM 1600 C CA . LYS A 1 195 ? -31.890 -12.608 -10.716 1.00 35.06 195 LYS A CA 1
ATOM 1601 C C . LYS A 1 195 ? -31.897 -13.849 -9.809 1.00 35.06 195 LYS A C 1
ATOM 1603 O O . LYS A 1 195 ? -31.847 -14.955 -10.334 1.00 35.06 195 LYS A O 1
ATOM 1608 N N . LYS A 1 196 ? -31.985 -13.713 -8.478 1.00 36.22 196 LYS A N 1
ATOM 1609 C CA . LYS A 1 196 ? -31.950 -14.870 -7.549 1.00 36.22 196 LYS A CA 1
ATOM 1610 C C . LYS A 1 196 ? -33.100 -14.970 -6.534 1.00 36.22 196 LYS A C 1
ATOM 1612 O O . LYS A 1 196 ? -32.957 -15.668 -5.539 1.00 36.22 196 LYS A O 1
ATOM 1617 N N . GLN A 1 197 ? -34.250 -14.344 -6.773 1.00 37.22 197 GLN A N 1
ATOM 1618 C CA . GLN A 1 197 ? -35.437 -14.568 -5.934 1.00 37.22 197 GLN A CA 1
ATOM 1619 C C . GLN A 1 197 ? -36.653 -14.912 -6.787 1.00 37.22 197 GLN A C 1
ATOM 1621 O O . GLN A 1 197 ? -37.455 -14.048 -7.103 1.00 37.22 197 GLN A O 1
ATOM 1626 N N . HIS A 1 198 ? -36.778 -16.183 -7.159 1.00 29.09 198 HIS A N 1
ATOM 1627 C CA . HIS A 1 198 ? -38.060 -16.816 -7.462 1.00 29.09 198 HIS A CA 1
ATOM 1628 C C . HIS A 1 198 ? -37.984 -18.287 -7.018 1.00 29.09 198 HIS A C 1
ATOM 1630 O O . HIS A 1 198 ? -36.915 -18.886 -7.117 1.00 29.09 198 HIS A O 1
ATOM 1636 N N . TYR A 1 199 ? -39.131 -18.805 -6.556 1.00 25.36 199 TYR A N 1
ATOM 1637 C CA . TYR A 1 199 ? -39.432 -20.093 -5.892 1.00 25.36 199 TYR A CA 1
ATOM 1638 C C . TYR A 1 199 ? -39.191 -20.096 -4.366 1.00 25.36 199 TYR A C 1
ATOM 1640 O O . TYR A 1 199 ? -38.079 -19.839 -3.927 1.00 25.36 199 TYR A O 1
ATOM 1648 N N . ALA A 1 200 ? -40.145 -20.392 -3.474 1.00 24.92 200 ALA A N 1
ATOM 1649 C CA . ALA A 1 200 ? -41.593 -20.640 -3.535 1.00 24.92 200 ALA A CA 1
ATOM 1650 C C . ALA A 1 200 ? -42.179 -20.470 -2.102 1.00 24.92 200 ALA A C 1
ATOM 1652 O O . ALA A 1 200 ? -41.432 -20.507 -1.126 1.00 24.92 200 ALA A O 1
ATOM 1653 N N . VAL A 1 201 ? -43.495 -20.252 -1.992 1.00 27.30 201 VAL A N 1
ATOM 1654 C CA . VAL A 1 201 ? -44.276 -19.960 -0.765 1.00 27.30 201 VAL A CA 1
ATOM 1655 C C . VAL A 1 201 ? -45.016 -21.214 -0.268 1.00 27.30 201 VAL A C 1
ATOM 1657 O O . VAL A 1 201 ? -45.311 -22.078 -1.086 1.00 27.30 201 VAL A O 1
ATOM 1660 N N . GLU A 1 202 ? -45.351 -21.215 1.036 1.00 26.38 202 GLU A N 1
ATOM 1661 C CA . GLU A 1 202 ? -46.499 -21.830 1.767 1.00 26.38 202 GLU A CA 1
ATOM 1662 C C . GLU A 1 202 ? -46.062 -22.709 2.963 1.00 26.38 202 GLU A C 1
ATOM 1664 O O . GLU A 1 202 ? -45.098 -23.450 2.855 1.00 26.38 202 GLU A O 1
ATOM 1669 N N . SER A 1 203 ? -46.693 -22.719 4.148 1.00 28.33 203 SER A N 1
ATOM 1670 C CA . SER A 1 203 ? -47.905 -22.071 4.685 1.00 28.33 203 SER A CA 1
ATOM 1671 C C . SER A 1 203 ? -47.952 -22.190 6.232 1.00 28.33 203 SER A C 1
ATOM 1673 O O . SER A 1 203 ? -47.391 -23.118 6.804 1.00 28.33 203 SER A O 1
ATOM 1675 N N . GLY A 1 204 ? -48.675 -21.269 6.893 1.00 26.08 204 GLY A N 1
ATOM 1676 C CA . GLY A 1 204 ? -49.502 -21.540 8.089 1.00 26.08 204 GLY A CA 1
ATOM 1677 C C . GLY A 1 204 ? -48.863 -21.588 9.491 1.00 26.08 204 GLY A C 1
ATOM 1678 O O . GLY A 1 204 ? -48.363 -22.621 9.915 1.00 26.08 204 GLY A O 1
ATOM 1679 N N . GLY A 1 205 ? -49.040 -20.530 10.299 1.00 23.98 205 GLY A N 1
ATOM 1680 C CA . GLY A 1 205 ? -48.847 -20.615 11.758 1.00 23.98 205 GLY A CA 1
ATOM 1681 C C . GLY A 1 205 ? -48.797 -19.267 12.482 1.00 23.98 205 GLY A C 1
ATOM 1682 O O . GLY A 1 205 ? -47.760 -18.621 12.551 1.00 23.98 205 GLY A O 1
ATOM 1683 N N . LYS A 1 206 ? -49.934 -18.833 13.028 1.00 32.75 206 LYS A N 1
ATOM 1684 C CA . LYS A 1 206 ? -50.138 -17.572 13.760 1.00 32.75 206 LYS A CA 1
ATOM 1685 C C . LYS A 1 206 ? -49.533 -17.658 15.168 1.00 32.75 206 LYS A C 1
ATOM 1687 O O . LYS A 1 206 ? -49.996 -18.476 15.953 1.00 32.75 206 LYS A O 1
ATOM 1692 N N . LEU A 1 207 ? -48.602 -16.771 15.529 1.00 27.20 207 LEU A N 1
ATOM 1693 C CA . LEU A 1 207 ? -48.276 -16.474 16.931 1.00 27.20 207 LEU A CA 1
ATOM 1694 C C . LEU A 1 207 ? -47.930 -14.988 17.098 1.00 27.20 207 LEU A C 1
ATOM 1696 O O . LEU A 1 207 ? -46.928 -14.477 16.612 1.00 27.20 207 LEU A O 1
ATOM 1700 N N . THR A 1 208 ? -48.835 -14.292 17.777 1.00 34.59 208 THR A N 1
ATOM 1701 C CA . THR A 1 208 ? -48.709 -12.929 18.298 1.00 34.59 208 THR A CA 1
ATOM 1702 C C . THR A 1 208 ? -47.527 -12.807 19.258 1.00 34.59 208 THR A C 1
ATOM 1704 O O . THR A 1 208 ? -47.486 -13.535 20.249 1.00 34.59 208 THR A O 1
ATOM 1707 N N . ILE A 1 209 ? -46.644 -11.825 19.048 1.00 30.52 209 ILE A N 1
ATOM 1708 C CA . ILE A 1 209 ? -45.669 -11.389 20.057 1.00 30.52 209 ILE A CA 1
ATOM 1709 C C . ILE A 1 209 ? -46.073 -10.002 20.558 1.00 30.52 209 ILE A C 1
ATOM 1711 O O . ILE A 1 209 ? -46.088 -9.017 19.820 1.00 30.52 209 ILE A O 1
ATOM 1715 N N . LYS A 1 210 ? -46.454 -9.969 21.838 1.00 31.95 210 LYS A N 1
ATOM 1716 C CA . LYS A 1 210 ? -46.671 -8.766 22.642 1.00 31.95 210 LYS A CA 1
ATOM 1717 C C . LYS A 1 210 ? -45.352 -7.995 22.783 1.00 31.95 210 LYS A C 1
ATOM 1719 O O . LYS A 1 210 ? -44.295 -8.585 22.962 1.00 31.95 210 LYS A O 1
ATOM 1724 N N . THR A 1 211 ? -45.457 -6.673 22.740 1.00 33.31 211 THR A N 1
ATOM 1725 C CA . THR A 1 211 ? -44.411 -5.671 22.995 1.00 33.31 211 THR A CA 1
ATOM 1726 C C . THR A 1 211 ? -43.507 -5.968 24.193 1.00 33.31 211 THR A C 1
ATOM 1728 O O . THR A 1 211 ? -44.001 -6.124 25.306 1.00 33.31 211 THR A O 1
ATOM 1731 N N . LEU A 1 212 ? -42.197 -5.822 23.979 1.00 27.61 212 LEU A N 1
ATOM 1732 C CA . LEU A 1 212 ? -41.248 -5.279 24.952 1.00 27.61 212 LEU A CA 1
ATOM 1733 C C . LEU A 1 212 ? -40.532 -4.099 24.278 1.00 27.61 212 LEU A C 1
ATOM 1735 O O . LEU A 1 212 ? -39.658 -4.267 23.434 1.00 27.61 212 LEU A O 1
ATOM 1739 N N . LYS A 1 213 ? -40.988 -2.883 24.602 1.00 38.28 213 LYS A N 1
ATOM 1740 C CA . LYS A 1 213 ? -40.260 -1.641 24.337 1.00 38.28 213 LYS A CA 1
ATOM 1741 C C . LYS A 1 213 ? -39.110 -1.571 25.340 1.00 38.28 213 LYS A C 1
ATOM 1743 O O . LYS A 1 213 ? -39.311 -1.073 26.442 1.00 38.28 213 LYS A O 1
ATOM 1748 N N . GLU A 1 214 ? -37.921 -2.007 24.951 1.00 31.27 214 GLU A N 1
ATOM 1749 C CA . GLU A 1 214 ? -36.691 -1.524 25.576 1.00 31.27 214 GLU A CA 1
ATOM 1750 C C . GLU A 1 214 ? -36.041 -0.508 24.639 1.00 31.27 214 GLU A C 1
ATOM 1752 O O . GLU A 1 214 ? -35.720 -0.785 23.484 1.00 31.27 214 GLU A O 1
ATOM 1757 N N . LYS A 1 215 ? -35.940 0.729 25.134 1.00 44.34 215 LYS A N 1
ATOM 1758 C CA . LYS A 1 215 ? -35.247 1.841 24.488 1.00 44.34 215 LYS A CA 1
ATOM 1759 C C . LYS A 1 215 ? -33.765 1.491 24.367 1.00 44.34 215 LYS A C 1
ATOM 1761 O O . LYS A 1 215 ? -33.019 1.661 25.325 1.00 44.34 215 LYS A O 1
ATOM 1766 N N . ILE A 1 216 ? -33.329 1.102 23.179 1.00 38.28 216 ILE A N 1
ATOM 1767 C CA . ILE A 1 216 ? -31.943 1.294 22.760 1.00 38.28 216 ILE A CA 1
ATOM 1768 C C . ILE A 1 216 ? -32.012 2.157 21.510 1.00 38.28 216 ILE A C 1
ATOM 1770 O O . ILE A 1 216 ? -32.197 1.661 20.403 1.00 38.28 216 ILE A O 1
ATOM 1774 N N . THR A 1 217 ? -31.927 3.473 21.690 1.00 33.31 217 THR A N 1
ATOM 1775 C CA . THR A 1 217 ? -31.617 4.371 20.578 1.00 33.31 217 THR A CA 1
ATOM 1776 C C . THR A 1 217 ? -30.224 3.972 20.077 1.00 33.31 217 THR A C 1
ATOM 1778 O O . THR A 1 217 ? -29.280 3.983 20.874 1.00 33.31 217 THR A O 1
ATOM 1781 N N . PRO A 1 218 ? -30.053 3.563 18.811 1.00 34.03 218 PRO A N 1
ATOM 1782 C CA . PRO A 1 218 ? -28.745 3.174 18.309 1.00 34.03 218 PRO A CA 1
ATOM 1783 C C . PRO A 1 218 ? -27.820 4.400 18.280 1.00 34.03 218 PRO A C 1
ATOM 1785 O O . PRO A 1 218 ? -28.164 5.429 17.703 1.00 34.03 218 PRO A O 1
ATOM 1788 N N . LYS A 1 219 ? -26.612 4.266 18.854 1.00 48.09 219 LYS A N 1
ATOM 1789 C CA . LYS A 1 219 ? -25.501 5.250 18.817 1.00 48.09 219 LYS A CA 1
ATOM 1790 C C . LYS A 1 219 ? -25.195 5.816 17.413 1.00 48.09 219 LYS A C 1
ATOM 1792 O O . LYS A 1 219 ? -24.531 6.844 17.305 1.00 48.09 219 LYS A O 1
ATOM 1797 N N . ASN A 1 220 ? -25.673 5.166 16.352 1.00 53.16 220 ASN A N 1
ATOM 1798 C CA . ASN A 1 220 ? -25.380 5.507 14.963 1.00 53.16 220 ASN A CA 1
ATOM 1799 C C . ASN A 1 220 ? -26.154 6.733 14.450 1.00 53.16 220 ASN A C 1
ATOM 1801 O O . ASN A 1 220 ? -25.595 7.501 13.674 1.00 53.16 220 ASN A O 1
ATOM 1805 N N . GLU A 1 221 ? -27.397 6.974 14.881 1.00 54.81 221 GLU A N 1
ATOM 1806 C CA . GLU A 1 221 ? -28.176 8.117 14.364 1.00 54.81 221 GLU A CA 1
ATOM 1807 C C . GLU A 1 221 ? -27.616 9.459 14.847 1.00 54.81 221 GLU A C 1
ATOM 1809 O O . GLU A 1 221 ? -27.493 10.406 14.068 1.00 54.81 221 GLU A O 1
ATOM 1814 N N . THR A 1 222 ? -27.209 9.522 16.116 1.00 60.41 222 THR A N 1
ATOM 1815 C CA . THR A 1 222 ? -26.621 10.723 16.719 1.00 60.41 222 THR A CA 1
ATOM 1816 C C . THR A 1 222 ? -25.258 11.062 16.122 1.00 60.41 222 THR A C 1
ATOM 1818 O O . THR A 1 222 ? -24.975 12.236 15.910 1.00 60.41 222 THR A O 1
ATOM 1821 N N . ASP A 1 223 ? -24.431 10.062 15.798 1.00 66.94 223 ASP A N 1
ATOM 1822 C CA . ASP A 1 223 ? -23.111 10.287 15.188 1.00 66.94 223 ASP A CA 1
ATOM 1823 C C . ASP A 1 223 ? -23.225 10.727 13.716 1.00 66.94 223 ASP A C 1
ATOM 1825 O O . ASP A 1 223 ? -22.530 11.644 13.270 1.00 66.94 223 ASP A O 1
ATOM 1829 N N . ILE A 1 224 ? -24.171 10.146 12.965 1.00 73.62 224 ILE A N 1
ATOM 1830 C CA . ILE A 1 224 ? -24.466 10.549 11.581 1.00 73.62 224 ILE A CA 1
ATOM 1831 C C . ILE A 1 224 ? -25.003 11.988 11.530 1.00 73.62 224 ILE A C 1
ATOM 1833 O O . ILE A 1 224 ? -24.566 12.782 10.689 1.00 73.62 224 ILE A O 1
ATOM 1837 N N . ASP A 1 225 ? -25.926 12.347 12.428 1.00 80.75 225 ASP A N 1
ATOM 1838 C CA . ASP A 1 225 ? -26.462 13.710 12.516 1.00 80.75 225 ASP A CA 1
ATOM 1839 C C . ASP A 1 225 ? -25.373 14.724 12.901 1.00 80.75 225 ASP A C 1
ATOM 1841 O O . ASP A 1 225 ? -25.252 15.786 12.283 1.00 80.75 225 ASP A O 1
ATOM 1845 N N . ASN A 1 226 ? -24.511 14.363 13.854 1.00 81.19 226 ASN A N 1
ATOM 1846 C CA . ASN A 1 226 ? -23.404 15.204 14.298 1.00 81.19 226 ASN A CA 1
ATOM 1847 C C . ASN A 1 226 ? -22.406 15.478 13.159 1.00 81.19 226 ASN A C 1
ATOM 1849 O O . ASN A 1 226 ? -22.083 16.633 12.874 1.00 81.19 226 ASN A O 1
ATOM 1853 N N . LYS A 1 227 ? -22.006 14.439 12.412 1.00 83.62 227 LYS A N 1
ATOM 1854 C CA . LYS A 1 227 ? -21.140 14.571 11.225 1.00 83.62 227 LYS A CA 1
ATOM 1855 C C . LYS A 1 227 ? -21.763 15.452 10.141 1.00 83.62 227 LYS A C 1
ATOM 1857 O O . LYS A 1 227 ? -21.071 16.277 9.540 1.00 83.62 227 LYS A O 1
ATOM 1862 N N . ARG A 1 228 ? -23.072 15.322 9.890 1.00 86.38 228 ARG A N 1
ATOM 1863 C CA . ARG A 1 228 ? -23.795 16.172 8.925 1.00 86.38 228 ARG A CA 1
ATOM 1864 C C . ARG A 1 228 ? -23.795 17.641 9.356 1.00 86.38 228 ARG A C 1
ATOM 1866 O O . ARG A 1 228 ? -23.614 18.518 8.512 1.00 86.38 228 ARG A O 1
ATOM 1873 N N . LYS A 1 229 ? -23.987 17.911 10.648 1.00 87.12 229 LYS A N 1
ATOM 1874 C CA . LYS A 1 229 ? -23.955 19.268 11.213 1.00 87.12 229 LYS A CA 1
ATOM 1875 C C . LYS A 1 229 ? -22.561 19.889 11.144 1.00 87.12 229 LYS A C 1
ATOM 1877 O O . LYS A 1 229 ? -22.461 21.042 10.737 1.00 87.12 229 LYS A O 1
ATOM 1882 N N . ILE A 1 230 ? -21.505 19.121 11.432 1.00 87.00 230 ILE A N 1
ATOM 1883 C CA . ILE A 1 230 ? -20.111 19.573 11.277 1.00 87.00 230 ILE A CA 1
ATOM 1884 C C . ILE A 1 230 ? -19.849 20.000 9.829 1.00 87.00 230 ILE A C 1
ATOM 1886 O O . ILE A 1 230 ? -19.394 21.116 9.601 1.00 87.00 230 ILE A O 1
ATOM 1890 N N . LYS A 1 231 ? -20.216 19.170 8.841 1.00 87.75 231 LYS A N 1
ATOM 1891 C CA . LYS A 1 231 ? -20.031 19.510 7.417 1.00 87.75 231 LYS A CA 1
ATOM 1892 C C . LYS A 1 231 ? -20.720 20.823 7.028 1.00 87.75 231 LYS A C 1
ATOM 1894 O O . LYS A 1 231 ? -20.125 21.626 6.316 1.00 87.75 231 LYS A O 1
ATOM 1899 N N . LYS A 1 232 ? -21.952 21.053 7.501 1.00 89.69 232 LYS A N 1
ATOM 1900 C CA . LYS A 1 232 ? -22.688 22.304 7.244 1.00 89.69 232 LYS A CA 1
ATOM 1901 C C . LYS A 1 232 ? -22.013 23.513 7.889 1.00 89.69 232 LYS A C 1
ATOM 1903 O O . LYS A 1 232 ? -21.839 24.526 7.227 1.00 89.69 232 LYS A O 1
ATOM 1908 N N . LEU A 1 233 ? -21.613 23.394 9.155 1.00 88.06 233 LEU A N 1
ATOM 1909 C CA . LEU A 1 233 ? -20.960 24.480 9.887 1.00 88.06 233 LEU A CA 1
ATOM 1910 C C . LEU A 1 233 ? -19.634 24.887 9.227 1.00 88.06 233 LEU A C 1
ATOM 1912 O O . LEU A 1 233 ? -19.371 26.069 9.049 1.00 88.06 233 LEU A O 1
ATOM 1916 N N . VAL A 1 234 ? -18.839 23.903 8.800 1.00 87.38 234 VAL A N 1
ATOM 1917 C CA . VAL A 1 234 ? -17.571 24.127 8.092 1.00 87.38 234 VAL A CA 1
ATOM 1918 C C . VAL A 1 234 ? -17.782 24.814 6.743 1.00 87.38 234 VAL A C 1
ATOM 1920 O O . VAL A 1 234 ? -17.045 25.740 6.417 1.00 87.38 234 VAL A O 1
ATOM 1923 N N . ALA A 1 235 ? -18.769 24.369 5.958 1.00 86.44 235 ALA A N 1
ATOM 1924 C CA . ALA A 1 235 ? -19.070 24.981 4.666 1.00 86.44 235 ALA A CA 1
ATOM 1925 C C . ALA A 1 235 ? -19.459 26.459 4.823 1.00 86.44 235 ALA A C 1
ATOM 1927 O O . ALA A 1 235 ? -18.904 27.304 4.124 1.00 86.44 235 ALA A O 1
ATOM 1928 N N . ASN A 1 236 ? -20.326 26.761 5.796 1.00 88.44 236 ASN A N 1
ATOM 1929 C CA . ASN A 1 236 ? -20.738 28.130 6.097 1.00 88.44 236 ASN A CA 1
ATOM 1930 C C . ASN A 1 236 ? -19.546 29.002 6.518 1.00 88.44 236 ASN A C 1
ATOM 1932 O O . ASN A 1 236 ? -19.381 30.093 5.985 1.00 88.44 236 ASN A O 1
ATOM 1936 N N . GLU A 1 237 ? -18.678 28.517 7.415 1.00 85.38 237 GLU A N 1
ATOM 1937 C CA . GLU A 1 237 ? -17.523 29.299 7.882 1.00 85.38 237 GLU A CA 1
ATOM 1938 C C . GLU A 1 237 ? -16.553 29.628 6.733 1.00 85.38 237 GLU A C 1
ATOM 1940 O O . GLU A 1 237 ? -16.047 30.746 6.631 1.00 85.38 237 GLU A O 1
ATOM 1945 N N . ILE A 1 238 ? -16.306 28.665 5.837 1.00 84.88 238 ILE A N 1
ATOM 1946 C CA . ILE A 1 238 ? -15.424 28.858 4.678 1.00 84.88 238 ILE A CA 1
ATOM 1947 C C . ILE A 1 238 ? -16.003 29.885 3.709 1.00 84.88 238 ILE A C 1
ATOM 1949 O O . ILE A 1 238 ? -15.258 30.735 3.218 1.00 84.88 238 ILE A O 1
ATOM 1953 N N . GLU A 1 239 ? -17.304 29.809 3.436 1.00 85.50 239 GLU A N 1
ATOM 1954 C CA . GLU A 1 239 ? -17.990 30.733 2.536 1.00 85.50 239 GLU A CA 1
ATOM 1955 C C . GLU A 1 239 ? -18.040 32.151 3.124 1.00 85.50 239 GLU A C 1
ATOM 1957 O O . GLU A 1 239 ? -17.613 33.104 2.469 1.00 85.50 239 GLU A O 1
ATOM 1962 N N . GLU A 1 240 ? -18.467 32.290 4.383 1.00 85.06 240 GLU A N 1
ATOM 1963 C CA . GLU A 1 240 ? -18.598 33.585 5.061 1.00 85.06 240 GLU A CA 1
ATOM 1964 C C . GLU A 1 240 ? -17.252 34.300 5.221 1.00 85.06 240 GLU A C 1
ATOM 1966 O O . GLU A 1 240 ? -17.158 35.516 5.030 1.00 85.06 240 GLU A O 1
ATOM 1971 N N . LYS A 1 241 ? -16.190 33.558 5.556 1.00 80.81 241 LYS A N 1
ATOM 1972 C CA . LYS A 1 241 ? -14.854 34.121 5.807 1.00 80.81 241 LYS A CA 1
ATOM 1973 C C . LYS A 1 241 ? -13.928 34.059 4.591 1.00 80.81 241 LYS A C 1
ATOM 1975 O O . LYS A 1 241 ? -12.779 34.485 4.695 1.00 80.81 241 LYS A O 1
ATOM 1980 N N . LYS A 1 242 ? -14.412 33.556 3.446 1.00 80.00 242 LYS A N 1
ATOM 1981 C CA . LYS A 1 242 ? -13.641 33.351 2.203 1.00 80.00 242 LYS A CA 1
ATOM 1982 C C . LYS A 1 242 ? -12.316 32.627 2.452 1.00 80.00 242 LYS A C 1
ATOM 1984 O O . LYS A 1 242 ? -11.262 33.040 1.964 1.00 80.00 242 LYS A O 1
ATOM 1989 N N . LEU A 1 243 ? -12.361 31.561 3.246 1.00 79.19 243 LEU A N 1
ATOM 1990 C CA . LEU A 1 243 ? -11.152 30.851 3.648 1.00 79.19 243 LEU A CA 1
ATOM 1991 C C . LEU A 1 243 ? -10.567 30.082 2.459 1.00 79.19 243 LEU A C 1
ATOM 1993 O O . LEU A 1 243 ? -11.169 29.136 1.952 1.00 79.19 243 LEU A O 1
ATOM 1997 N N . GLY A 1 244 ? -9.365 30.473 2.032 1.00 70.50 244 GLY A N 1
ATOM 1998 C CA . GLY A 1 244 ? -8.546 29.686 1.110 1.00 70.50 244 GLY A CA 1
ATOM 1999 C C . GLY A 1 244 ? -8.000 28.426 1.784 1.00 70.50 244 GLY A C 1
ATOM 2000 O O . GLY A 1 244 ? -8.181 28.235 2.984 1.00 70.50 244 GLY A O 1
ATOM 2001 N N . SER A 1 245 ? -7.324 27.555 1.033 1.00 68.12 245 SER A N 1
ATOM 2002 C CA . SER A 1 245 ? -6.684 26.362 1.612 1.00 68.12 245 SER A CA 1
ATOM 2003 C C . SER A 1 245 ? -5.544 26.756 2.556 1.00 68.12 245 SER A C 1
ATOM 2005 O O . SER A 1 245 ? -4.717 27.591 2.192 1.00 68.12 245 SER A O 1
ATOM 2007 N N . THR A 1 246 ? -5.466 26.147 3.745 1.00 59.66 246 THR A N 1
ATOM 2008 C CA . THR A 1 246 ? -4.265 26.282 4.584 1.00 59.66 246 THR A CA 1
ATOM 2009 C C . THR A 1 246 ? -3.076 25.601 3.899 1.00 59.66 246 THR A C 1
ATOM 2011 O O . THR A 1 246 ? -3.254 24.639 3.153 1.00 59.66 246 THR A O 1
ATOM 2014 N N . ILE A 1 247 ? -1.858 26.095 4.138 1.00 56.03 247 ILE A N 1
ATOM 2015 C CA . ILE A 1 247 ? -0.634 25.702 3.407 1.00 56.03 247 ILE A CA 1
ATOM 2016 C C . ILE A 1 247 ? -0.349 24.183 3.467 1.00 56.03 247 ILE A C 1
ATOM 2018 O O . ILE A 1 247 ? 0.304 23.650 2.573 1.00 56.03 247 ILE A O 1
ATOM 2022 N N . PHE A 1 248 ? -0.880 23.466 4.465 1.00 58.44 248 PHE A N 1
ATOM 2023 C CA . PHE A 1 248 ? -0.600 22.041 4.688 1.00 58.44 248 PHE A CA 1
ATOM 2024 C C . PHE A 1 248 ? -1.801 21.102 4.500 1.00 58.44 248 PHE A C 1
ATOM 2026 O O . PHE A 1 248 ? -1.606 19.909 4.272 1.00 58.44 248 PHE A O 1
ATOM 2033 N N . MET A 1 249 ? -3.037 21.602 4.586 1.00 67.69 249 MET A N 1
ATOM 2034 C CA . MET A 1 249 ? -4.257 20.801 4.420 1.00 67.69 249 MET A CA 1
ATOM 2035 C C . MET A 1 249 ? -5.458 21.670 4.030 1.00 67.69 249 MET A C 1
ATOM 2037 O O . MET A 1 249 ? -5.461 22.884 4.240 1.00 67.69 249 MET A O 1
ATOM 2041 N N . SER A 1 250 ? -6.513 21.071 3.470 1.00 79.44 250 SER A N 1
ATOM 2042 C CA . SER A 1 250 ? -7.715 21.843 3.144 1.00 79.44 250 SER A CA 1
ATOM 2043 C C . SER A 1 250 ? -8.335 22.435 4.414 1.00 79.44 250 SER A C 1
ATOM 2045 O O . SER A 1 250 ? -8.428 21.775 5.451 1.00 79.44 250 SER A O 1
ATOM 2047 N N . THR A 1 251 ? -8.782 23.688 4.336 1.00 80.06 251 THR A N 1
ATOM 2048 C CA . THR A 1 251 ? -9.387 24.380 5.485 1.00 80.06 251 THR A CA 1
ATOM 2049 C C . THR A 1 251 ? -10.644 23.668 5.960 1.00 80.06 251 THR A C 1
ATOM 2051 O O . THR A 1 251 ? -10.869 23.542 7.158 1.00 80.06 251 THR A O 1
ATOM 2054 N N . SER A 1 252 ? -11.408 23.077 5.040 1.00 82.88 252 SER A N 1
ATOM 2055 C CA . SER A 1 252 ? -12.549 22.230 5.390 1.00 82.88 252 SER A CA 1
ATOM 2056 C C . SER A 1 252 ? -12.159 21.033 6.247 1.00 82.88 252 SER A C 1
ATOM 2058 O O . SER A 1 252 ? -12.861 20.708 7.206 1.00 82.88 252 SER A O 1
ATOM 2060 N N . HIS A 1 253 ? -11.031 20.394 5.944 1.00 81.06 253 HIS A N 1
ATOM 2061 C CA . HIS A 1 253 ? -10.544 19.259 6.709 1.00 81.06 253 HIS A CA 1
ATOM 2062 C C . HIS A 1 253 ? -10.010 19.688 8.074 1.00 81.06 253 HIS A C 1
ATOM 2064 O O . HIS A 1 253 ? -10.407 19.110 9.084 1.00 81.06 253 HIS A O 1
ATOM 2070 N N . TYR A 1 254 ? -9.200 20.749 8.108 1.00 84.56 254 TYR A N 1
ATOM 2071 C CA . TYR A 1 254 ? -8.686 21.332 9.346 1.00 84.56 254 TYR A CA 1
ATOM 2072 C C . TYR A 1 254 ? -9.824 21.666 10.324 1.00 84.56 254 TYR A C 1
ATOM 2074 O O . TYR A 1 254 ? -9.840 21.174 11.452 1.00 84.56 254 TYR A O 1
ATOM 2082 N N . LEU A 1 255 ? -10.844 22.400 9.865 1.00 87.25 255 LEU A N 1
ATOM 2083 C CA . LEU A 1 255 ? -11.993 22.763 10.699 1.00 87.25 255 LEU A CA 1
ATOM 2084 C C . LEU A 1 255 ? -12.831 21.545 11.122 1.00 87.25 255 LEU A C 1
ATOM 2086 O O . LEU A 1 255 ? -13.300 21.483 12.259 1.00 87.25 255 LEU A O 1
ATOM 2090 N N . SER A 1 256 ? -12.989 20.550 10.242 1.00 88.25 256 SER A N 1
ATOM 2091 C CA . SER A 1 256 ? -13.727 19.318 10.563 1.00 88.25 256 SER A CA 1
ATOM 2092 C C . SER A 1 256 ? -13.053 18.509 11.673 1.00 88.25 256 SER A C 1
ATOM 2094 O O . SER A 1 256 ? -13.751 17.959 12.527 1.00 88.25 256 SER A O 1
ATOM 2096 N N . ILE A 1 257 ? -11.715 18.446 11.684 1.00 86.31 257 ILE A N 1
ATOM 2097 C CA . ILE A 1 257 ? -10.950 17.784 12.750 1.00 86.31 257 ILE A CA 1
ATOM 2098 C C . ILE A 1 257 ? -11.213 18.491 14.077 1.00 86.31 257 ILE A C 1
ATOM 2100 O O . ILE A 1 257 ? -11.652 17.844 15.027 1.00 86.31 257 ILE A O 1
ATOM 2104 N N . LEU A 1 258 ? -11.015 19.812 14.128 1.00 87.19 258 LEU A N 1
ATOM 2105 C CA . LEU A 1 258 ? -11.179 20.591 15.358 1.00 87.19 258 LEU A CA 1
ATOM 2106 C C . LEU A 1 258 ? -12.587 20.452 15.949 1.00 87.19 258 LEU A C 1
ATOM 2108 O O . LEU A 1 258 ? -12.747 20.244 17.150 1.00 87.19 258 LEU A O 1
ATOM 2112 N N . LEU A 1 259 ? -13.616 20.492 15.100 1.00 87.19 259 LEU A N 1
ATOM 2113 C CA . LEU A 1 259 ? -15.008 20.340 15.525 1.00 87.19 259 LEU A CA 1
ATOM 2114 C C . LEU A 1 259 ? -15.363 18.917 15.982 1.00 87.19 259 LEU A C 1
ATOM 2116 O O . LEU A 1 259 ? -16.338 18.757 16.716 1.00 87.19 259 LEU A O 1
ATOM 2120 N N . SER A 1 260 ? -14.575 17.909 15.593 1.00 87.88 260 SER A N 1
ATOM 2121 C CA . SER A 1 260 ? -14.762 16.507 15.993 1.00 87.88 260 SER A CA 1
ATOM 2122 C C . SER A 1 260 ? -14.039 16.139 17.294 1.00 87.88 260 SER A C 1
ATOM 2124 O O . SER A 1 260 ? -14.369 15.121 17.904 1.00 87.88 260 SER A O 1
ATOM 2126 N N . LEU A 1 261 ? -13.063 16.939 17.741 1.00 85.19 261 LEU A N 1
ATOM 2127 C CA . LEU A 1 261 ? -12.344 16.698 18.998 1.00 85.19 261 LEU A CA 1
ATOM 2128 C C . LEU A 1 261 ? -13.302 16.800 20.186 1.00 85.19 261 LEU A C 1
ATOM 2130 O O . LEU A 1 261 ? -14.049 17.770 20.230 1.00 85.19 261 LEU A O 1
ATOM 2134 N N . PRO A 1 262 ? -13.312 15.884 21.168 1.00 87.00 262 PRO A N 1
ATOM 2135 C CA . PRO A 1 262 ? -14.151 16.018 22.362 1.00 87.00 262 PRO A CA 1
ATOM 2136 C C . PRO A 1 262 ? -13.750 17.243 23.199 1.00 87.00 262 PRO A C 1
ATOM 2138 O O . PRO A 1 262 ? -12.613 17.706 23.140 1.00 87.00 262 PRO A O 1
ATOM 2141 N N . CYS A 1 263 ? -14.684 17.783 23.986 1.00 84.25 263 CYS A N 1
ATOM 2142 C CA . CYS A 1 263 ? -14.373 18.866 24.914 1.00 84.25 263 CYS A CA 1
ATOM 2143 C C . CYS A 1 263 ? -13.318 18.376 25.920 1.00 84.25 263 CYS A C 1
ATOM 2145 O O . CYS A 1 263 ? -13.544 17.343 26.550 1.00 84.25 263 CYS A O 1
ATOM 2147 N N . PRO A 1 264 ? -12.212 19.107 26.142 1.00 82.69 264 PRO A N 1
ATOM 2148 C CA . PRO A 1 264 ? -11.143 18.634 27.022 1.00 82.69 264 PRO A CA 1
ATOM 2149 C C . PRO A 1 264 ? -11.572 18.509 28.491 1.00 82.69 264 PRO A C 1
ATOM 2151 O O . PRO A 1 264 ? -10.954 17.764 29.240 1.00 82.69 264 PRO A O 1
ATOM 2154 N N . ASN A 1 265 ? -12.629 19.216 28.906 1.00 85.88 265 ASN A N 1
ATOM 2155 C CA . ASN A 1 265 ? -13.099 19.212 30.290 1.00 85.88 265 ASN A CA 1
ATOM 2156 C C . ASN A 1 265 ? -14.250 18.219 30.538 1.00 85.88 265 ASN A C 1
ATOM 2158 O O . ASN A 1 265 ? -14.206 17.449 31.489 1.00 85.88 265 ASN A O 1
ATOM 2162 N N . CYS A 1 266 ? -15.290 18.218 29.693 1.00 86.12 266 CYS A N 1
ATOM 2163 C CA . CYS A 1 266 ? -16.481 17.378 29.902 1.00 86.12 266 CYS A CA 1
ATOM 2164 C C . CYS A 1 266 ? -16.621 16.204 28.923 1.00 86.12 266 CYS A C 1
ATOM 2166 O O . CYS A 1 266 ? -17.600 15.468 29.002 1.00 86.12 266 CYS A O 1
ATOM 2168 N N . LEU A 1 267 ? -15.673 16.038 27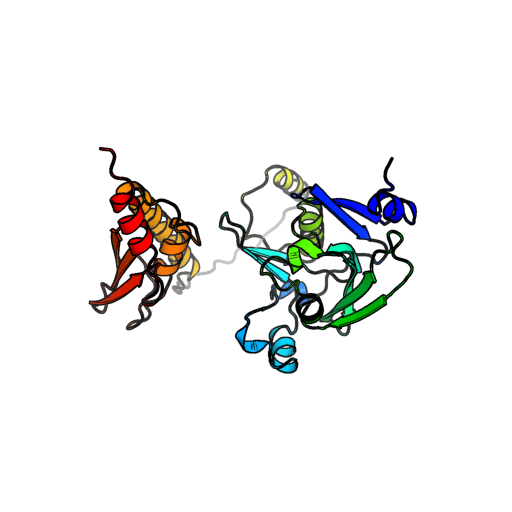.993 1.00 84.25 267 LEU A N 1
ATOM 2169 C CA . LEU A 1 267 ? -15.635 14.986 26.967 1.00 84.25 267 LEU A CA 1
ATOM 2170 C C . LEU A 1 267 ? -16.828 14.956 25.993 1.00 84.25 267 LEU A C 1
ATOM 2172 O O . LEU A 1 267 ? -16.876 14.093 25.118 1.00 84.25 267 LEU A O 1
ATOM 2176 N N . ASP A 1 268 ? -17.754 15.917 26.076 1.00 85.38 268 ASP A N 1
ATOM 2177 C CA . ASP A 1 268 ? -18.848 16.068 25.116 1.00 85.38 268 ASP A CA 1
ATOM 2178 C C . ASP A 1 268 ? -18.297 16.304 23.706 1.00 85.38 268 ASP A C 1
ATOM 2180 O O . ASP A 1 268 ? -17.405 17.131 23.501 1.00 85.38 268 ASP A O 1
ATOM 2184 N N . ASN A 1 269 ? -18.834 15.581 22.727 1.00 84.12 269 ASN A N 1
ATOM 2185 C CA . ASN A 1 269 ? -18.436 15.634 21.321 1.00 84.12 269 ASN A CA 1
ATOM 2186 C C . ASN A 1 269 ? -19.579 16.083 20.393 1.00 84.12 269 ASN A C 1
ATOM 2188 O O . ASN A 1 269 ? -19.455 15.987 19.173 1.00 84.12 269 ASN A O 1
ATOM 2192 N N . VAL A 1 270 ? -20.689 16.583 20.947 1.00 86.75 270 VAL A N 1
ATOM 2193 C CA . VAL A 1 270 ? -21.863 17.000 20.176 1.00 86.75 270 VAL A CA 1
ATOM 2194 C C . VAL A 1 270 ? -21.655 18.429 19.678 1.00 86.75 270 VAL A C 1
ATOM 2196 O O . VAL A 1 270 ? -21.548 19.371 20.458 1.00 86.75 270 VAL A O 1
ATOM 2199 N N . VAL A 1 271 ? -21.648 18.629 18.360 1.00 86.00 271 VAL A N 1
ATOM 2200 C CA . VAL A 1 271 ? -21.354 19.936 17.748 1.00 86.00 271 VAL A CA 1
ATOM 2201 C C . VAL A 1 271 ? -22.385 21.005 18.116 1.00 86.00 271 VAL A C 1
ATOM 2203 O O . VAL A 1 271 ? -22.040 22.169 18.270 1.00 86.00 271 VAL A O 1
ATOM 2206 N N . SER A 1 272 ? -23.650 20.618 18.321 1.00 87.06 272 SER A N 1
ATOM 2207 C CA . SER A 1 272 ? -24.715 21.537 18.752 1.00 87.06 272 SER A CA 1
ATOM 2208 C C . SER A 1 272 ? -24.505 22.088 20.166 1.00 87.06 272 SER A C 1
ATOM 2210 O O . SER A 1 272 ? -25.060 23.130 20.496 1.00 87.06 272 SER A O 1
ATOM 2212 N N . ASN A 1 273 ? -23.680 21.427 20.983 1.00 88.12 273 ASN A N 1
ATOM 2213 C CA . ASN A 1 273 ? -23.313 21.880 22.323 1.00 88.12 273 ASN A CA 1
ATOM 2214 C C . ASN A 1 273 ? -22.078 22.793 22.303 1.00 88.12 273 ASN A C 1
ATOM 2216 O O . ASN A 1 273 ? -21.432 22.990 23.336 1.00 88.12 273 ASN A O 1
ATOM 2220 N N . ARG A 1 274 ? -21.723 23.343 21.137 1.00 86.12 274 ARG A N 1
ATOM 2221 C CA . ARG A 1 274 ? -20.522 24.151 20.944 1.00 86.12 274 ARG A CA 1
ATOM 2222 C C . ARG A 1 274 ? -20.833 25.435 20.208 1.00 86.12 274 ARG A C 1
ATOM 2224 O O . ARG A 1 274 ? -21.663 25.468 19.302 1.00 86.12 274 ARG A O 1
ATOM 2231 N N . LYS A 1 275 ? -20.107 26.482 20.572 1.00 90.81 275 LYS A N 1
ATOM 2232 C CA . LYS A 1 275 ? -19.986 27.691 19.768 1.00 90.81 275 LYS A CA 1
ATOM 2233 C C . LYS A 1 275 ? -18.622 27.664 19.097 1.00 90.81 275 LYS A C 1
ATOM 2235 O O . LYS A 1 275 ? -17.620 27.435 19.763 1.00 90.81 275 LYS A O 1
ATOM 2240 N N . PHE A 1 276 ? -18.599 27.872 17.791 1.00 90.06 276 PHE A N 1
ATOM 2241 C CA . PHE A 1 276 ? -17.382 27.877 16.993 1.00 90.06 276 PHE A CA 1
ATOM 2242 C C . PHE A 1 276 ? -17.308 29.179 16.209 1.00 90.06 276 PHE A C 1
ATOM 2244 O O . PHE A 1 276 ? -18.328 29.643 15.703 1.00 90.06 276 PHE A O 1
ATOM 2251 N N . TYR A 1 277 ? -16.122 29.773 16.152 1.00 85.56 277 TYR A N 1
ATOM 2252 C CA . TYR A 1 277 ? -15.854 30.941 15.323 1.00 85.56 277 TYR A CA 1
ATOM 2253 C C . TYR A 1 277 ? -14.369 31.019 14.980 1.00 85.56 277 TYR A C 1
ATOM 2255 O O . TYR A 1 277 ? -13.509 30.595 15.762 1.00 85.56 277 TYR A O 1
ATOM 2263 N N . THR A 1 278 ? -14.069 31.599 13.819 1.00 86.44 278 THR A N 1
ATOM 2264 C CA . THR A 1 278 ? -12.694 31.788 13.355 1.00 86.44 278 THR A CA 1
ATOM 2265 C C . THR A 1 278 ? -12.290 33.258 13.271 1.00 86.44 278 THR A C 1
ATOM 2267 O O . THR A 1 278 ? -13.103 34.151 13.007 1.00 86.44 278 THR A O 1
ATOM 2270 N N . THR A 1 279 ? -10.997 33.496 13.476 1.00 84.12 279 THR A N 1
ATOM 2271 C CA . THR A 1 279 ? -10.316 34.766 13.221 1.00 84.12 279 THR A CA 1
ATOM 2272 C C . THR A 1 279 ? -9.198 34.513 12.219 1.00 84.12 279 THR A C 1
ATOM 2274 O O . THR A 1 279 ? -8.410 33.587 12.398 1.00 84.12 279 THR A O 1
ATOM 2277 N N . VAL A 1 280 ? -9.115 35.338 11.175 1.00 80.00 280 VAL A N 1
ATOM 2278 C CA . VAL A 1 280 ? -8.131 35.187 10.094 1.00 80.00 280 VAL A CA 1
ATOM 2279 C C . VAL A 1 280 ? -7.198 36.392 10.073 1.00 80.00 280 VAL A C 1
ATOM 2281 O O . VAL A 1 280 ? -7.663 37.530 10.018 1.00 80.00 280 VAL A O 1
ATOM 2284 N N . LEU A 1 281 ? -5.888 36.142 10.091 1.00 74.81 281 LEU A N 1
ATOM 2285 C CA . LEU A 1 281 ? -4.833 37.151 9.977 1.00 74.81 281 LEU A CA 1
ATOM 2286 C C . LEU A 1 281 ? -3.770 36.664 8.980 1.00 74.81 281 LEU A C 1
ATOM 2288 O O . LEU A 1 281 ? -2.896 35.863 9.312 1.00 74.81 281 LEU A O 1
ATOM 2292 N N . GLY A 1 282 ? -3.841 37.136 7.733 1.00 73.56 282 GLY A N 1
ATOM 2293 C CA . GLY A 1 282 ? -2.977 36.643 6.655 1.00 73.56 282 GLY A CA 1
ATOM 2294 C C . GLY A 1 282 ? -3.249 35.165 6.360 1.00 73.56 282 GLY A C 1
ATOM 2295 O O . GLY A 1 282 ? -4.366 34.810 5.995 1.00 73.56 282 GLY A O 1
ATOM 2296 N N . PHE A 1 283 ? -2.237 34.308 6.534 1.00 72.06 283 PHE A N 1
ATOM 2297 C CA . PHE A 1 283 ? -2.383 32.847 6.445 1.00 72.06 283 PHE A CA 1
ATOM 2298 C C . PHE A 1 283 ? -2.718 32.173 7.785 1.00 72.06 283 PHE A C 1
ATOM 2300 O O . PHE A 1 283 ? -2.977 30.967 7.802 1.00 72.06 283 PHE A O 1
ATOM 2307 N N . ASN A 1 284 ? -2.735 32.926 8.889 1.00 77.44 284 ASN A N 1
ATOM 2308 C CA . ASN A 1 284 ? -3.122 32.409 10.195 1.00 77.44 284 ASN A CA 1
ATOM 2309 C C . ASN A 1 284 ? -4.648 32.324 10.297 1.00 77.44 284 ASN A C 1
ATOM 2311 O O . ASN A 1 284 ? -5.353 33.307 10.058 1.00 77.44 284 ASN A O 1
ATOM 2315 N N . ILE A 1 285 ? -5.141 31.154 10.685 1.00 83.94 285 ILE A N 1
ATOM 2316 C CA . ILE A 1 285 ? -6.520 30.899 11.071 1.00 83.94 285 ILE A CA 1
ATOM 2317 C C . ILE A 1 285 ? -6.499 30.470 12.534 1.00 83.94 285 ILE A C 1
ATOM 2319 O O . ILE A 1 285 ? -6.085 29.361 12.872 1.00 83.94 285 ILE A O 1
ATOM 2323 N N . THR A 1 286 ? -7.000 31.347 13.396 1.00 85.94 286 THR A N 1
ATOM 2324 C CA . THR A 1 286 ? -7.255 31.041 14.799 1.00 85.94 286 THR A CA 1
ATOM 2325 C C . THR A 1 286 ? -8.699 30.579 14.954 1.00 85.94 286 THR A C 1
ATOM 2327 O O . THR A 1 286 ? -9.638 31.283 14.584 1.00 85.94 286 THR A O 1
ATOM 2330 N N . CYS A 1 287 ? -8.882 29.392 15.512 1.00 89.31 287 CYS A N 1
ATOM 2331 C CA . CYS A 1 287 ? -10.166 28.743 15.728 1.00 89.31 287 CYS A CA 1
ATOM 2332 C C . CYS A 1 287 ? -10.483 28.724 17.220 1.00 89.31 287 CYS A C 1
ATOM 2334 O O . CYS A 1 287 ? -9.694 28.199 18.002 1.00 89.31 287 CYS A O 1
ATOM 2336 N N . ASN A 1 288 ? -11.644 29.244 17.612 1.00 89.06 288 ASN A N 1
ATOM 2337 C CA . ASN A 1 288 ? -12.101 29.204 18.998 1.00 89.06 288 ASN A CA 1
ATOM 2338 C C . ASN A 1 288 ? -13.336 28.305 19.107 1.00 89.06 288 ASN A C 1
ATOM 2340 O O . ASN A 1 288 ? -14.273 28.424 18.311 1.00 89.06 288 ASN A O 1
ATOM 2344 N N . ILE A 1 289 ? -13.321 27.398 20.083 1.00 91.25 289 ILE A N 1
ATOM 2345 C CA . ILE A 1 289 ? -14.415 26.474 20.385 1.00 91.25 289 ILE A CA 1
ATOM 2346 C C . ILE A 1 289 ? -14.808 26.653 21.847 1.00 91.25 289 ILE A C 1
ATOM 2348 O O . ILE A 1 289 ? -14.038 26.314 22.744 1.00 91.25 289 ILE A O 1
ATOM 2352 N N . ASP A 1 290 ? -16.034 27.108 22.081 1.00 90.25 290 ASP A N 1
ATOM 2353 C CA . ASP A 1 290 ? -16.616 27.188 23.417 1.00 90.25 290 ASP A CA 1
ATOM 2354 C C . ASP A 1 290 ? -17.581 26.025 23.634 1.00 90.25 290 ASP A C 1
ATOM 2356 O O . ASP A 1 290 ? -18.549 25.847 22.890 1.00 90.25 290 ASP A O 1
ATOM 2360 N N . CYS A 1 291 ? -17.364 25.249 24.693 1.00 89.81 291 CYS A N 1
ATOM 2361 C CA . CYS A 1 291 ? -18.329 24.255 25.136 1.00 89.81 291 CYS A CA 1
ATOM 2362 C C . CYS A 1 291 ? -19.483 24.940 25.877 1.00 89.81 291 CYS A C 1
ATOM 2364 O O . CYS A 1 291 ? -19.296 25.561 26.924 1.00 89.81 291 CYS A O 1
ATOM 2366 N N . LEU A 1 292 ? -20.708 24.784 25.380 1.00 90.69 292 LEU A N 1
ATOM 2367 C CA . LEU A 1 292 ? -21.893 25.385 25.993 1.00 90.69 292 LEU A CA 1
ATOM 2368 C C . LEU A 1 292 ? -22.289 24.702 27.309 1.00 90.69 292 LEU A C 1
ATOM 2370 O O . LEU A 1 292 ? -22.940 25.355 28.131 1.00 90.69 292 LEU A O 1
ATOM 2374 N N . LEU A 1 293 ? -21.866 23.447 27.522 1.00 89.44 293 LEU A N 1
ATOM 2375 C CA . LEU A 1 293 ? -22.150 22.661 28.728 1.00 89.44 293 LEU A CA 1
ATOM 2376 C C . LEU A 1 293 ? -21.275 23.083 29.912 1.00 89.44 293 LEU A C 1
ATOM 2378 O O . LEU A 1 293 ? -21.799 23.476 30.949 1.00 89.44 293 LEU A O 1
ATOM 2382 N N . CYS A 1 294 ? -19.949 23.035 29.756 1.00 90.44 294 CYS A N 1
ATOM 2383 C CA . CYS A 1 294 ? -19.006 23.300 30.849 1.00 90.44 294 CYS A CA 1
ATOM 2384 C C . CYS A 1 294 ? -18.307 24.663 30.758 1.00 90.44 294 CYS A C 1
ATOM 2386 O O . CYS A 1 294 ? -17.439 24.951 31.576 1.00 90.44 294 CYS A O 1
ATOM 2388 N N . LYS A 1 295 ? -18.655 25.488 29.761 1.00 90.50 295 LYS A N 1
ATOM 2389 C CA . LYS A 1 295 ? -18.098 26.834 29.515 1.00 90.50 295 LYS A CA 1
ATOM 2390 C C . LYS A 1 295 ? -16.591 26.876 29.245 1.00 90.50 295 LYS A C 1
ATOM 2392 O O . LYS A 1 295 ? -16.010 27.954 29.196 1.00 90.50 295 LYS A O 1
ATOM 2397 N N . THR A 1 296 ? -15.958 25.723 29.034 1.00 90.25 296 THR A N 1
ATOM 2398 C CA . THR A 1 296 ? -14.550 25.642 28.636 1.00 90.25 296 THR A CA 1
ATOM 2399 C C . THR A 1 296 ? -14.387 26.196 27.226 1.00 90.25 296 THR A C 1
ATOM 2401 O O . THR A 1 296 ? -15.087 25.752 26.317 1.00 90.25 296 THR A O 1
ATOM 2404 N N . SER A 1 297 ? -13.457 27.134 27.059 1.00 89.44 297 SER A N 1
ATOM 2405 C CA . SER A 1 297 ? -13.039 27.660 25.760 1.00 89.44 297 SER A CA 1
ATOM 2406 C C . SER A 1 297 ? -11.703 27.038 25.367 1.00 89.44 297 SER A C 1
ATOM 2408 O O . SER A 1 297 ? -10.827 26.841 26.212 1.00 89.44 297 SER A O 1
ATOM 2410 N N . THR A 1 298 ? -11.550 26.669 24.101 1.00 88.19 298 THR A N 1
ATOM 2411 C CA . THR A 1 298 ? -10.308 26.110 23.565 1.00 88.19 298 THR A CA 1
ATOM 2412 C C . THR A 1 298 ? -9.955 26.812 22.267 1.00 88.19 298 THR A C 1
ATOM 2414 O O . THR A 1 298 ? -10.811 27.006 21.403 1.00 88.19 298 THR A O 1
ATOM 2417 N N . GLN A 1 299 ? -8.688 27.194 22.147 1.00 89.62 299 GLN A N 1
ATOM 2418 C CA . GLN A 1 299 ? -8.159 27.903 20.996 1.00 89.62 299 GLN A CA 1
ATOM 2419 C C . GLN A 1 299 ? -7.164 27.020 20.249 1.00 89.62 299 GLN A C 1
ATOM 2421 O O . GLN A 1 299 ? -6.312 26.376 20.857 1.00 89.62 299 GLN A O 1
ATOM 2426 N N . TYR A 1 300 ? -7.271 27.028 18.926 1.00 87.38 300 TYR A N 1
ATOM 2427 C CA . TYR A 1 300 ? -6.376 26.337 18.010 1.00 87.38 300 TYR A CA 1
ATOM 2428 C C . TYR A 1 300 ? -5.881 27.319 16.951 1.00 87.38 300 TYR A C 1
ATOM 2430 O O . TYR A 1 300 ? -6.601 28.236 16.563 1.00 87.38 300 TYR A O 1
ATOM 2438 N N . SER A 1 301 ? -4.660 27.118 16.474 1.00 84.31 301 SER A N 1
ATOM 2439 C CA . SER A 1 301 ? -4.049 27.894 15.395 1.00 84.31 301 SER A CA 1
ATOM 2440 C C . SER A 1 301 ? -3.455 26.923 14.382 1.00 84.31 301 SER A C 1
ATOM 2442 O O . SER A 1 301 ? -3.022 25.828 14.747 1.00 84.31 301 SER A O 1
ATOM 2444 N N . ASN A 1 302 ? -3.471 27.291 13.103 1.00 77.94 302 ASN A N 1
ATOM 2445 C CA . ASN A 1 302 ? -2.751 26.557 12.059 1.00 77.94 302 ASN A CA 1
ATOM 2446 C C . ASN A 1 302 ? -1.260 26.945 11.986 1.00 77.94 302 ASN A C 1
ATOM 2448 O O . ASN A 1 302 ? -0.511 26.336 11.226 1.00 77.94 302 ASN A O 1
ATOM 2452 N N . GLU A 1 303 ? -0.844 27.954 12.750 1.00 78.50 303 GLU A N 1
ATOM 2453 C CA . GLU A 1 303 ? 0.551 28.352 12.947 1.00 78.50 303 GLU A CA 1
ATOM 2454 C C . GLU A 1 303 ? 1.033 27.939 14.338 1.00 78.50 303 GLU A C 1
ATOM 2456 O O . GLU A 1 303 ? 0.278 28.040 15.312 1.00 78.50 303 GLU A O 1
ATOM 2461 N N . ASP A 1 304 ? 2.295 27.522 14.417 1.00 68.50 304 ASP A N 1
ATOM 2462 C CA . ASP A 1 304 ? 2.981 27.258 15.680 1.00 68.50 304 ASP A CA 1
ATOM 2463 C C . ASP A 1 304 ? 3.469 28.581 16.298 1.00 68.50 304 ASP A C 1
ATOM 2465 O O . ASP A 1 304 ? 3.707 29.577 15.611 1.00 68.50 304 ASP A O 1
ATOM 2469 N N . SER A 1 305 ? 3.663 28.580 17.612 1.00 65.44 305 SER A N 1
ATOM 2470 C CA . SER A 1 305 ? 4.358 29.623 18.360 1.00 65.44 305 SER A CA 1
ATOM 2471 C C . SER A 1 305 ? 5.745 29.962 17.790 1.00 65.44 305 SER A C 1
ATOM 2473 O O . SER A 1 305 ? 6.112 31.141 17.782 1.00 65.44 305 SER A O 1
ATOM 2475 N N . GLU A 1 306 ? 6.467 28.969 17.256 1.00 62.78 306 GLU A N 1
ATOM 2476 C CA . GLU A 1 306 ? 7.808 29.131 16.671 1.00 62.78 306 GLU A CA 1
ATOM 2477 C C . GLU A 1 306 ? 7.793 29.470 15.168 1.00 62.78 306 GLU A C 1
ATOM 2479 O O . GLU A 1 306 ? 8.730 30.094 14.666 1.00 62.78 306 GLU A O 1
ATOM 2484 N N . ILE A 1 307 ? 6.730 29.103 14.438 1.00 60.66 307 ILE A N 1
ATOM 2485 C CA . ILE A 1 307 ? 6.650 29.234 12.974 1.00 60.66 307 ILE A CA 1
ATOM 2486 C C . ILE A 1 307 ? 5.385 29.999 12.575 1.00 60.66 307 ILE A C 1
ATOM 2488 O O . ILE A 1 307 ? 4.289 29.443 12.503 1.00 60.66 307 ILE A O 1
ATOM 2492 N N . LYS A 1 308 ? 5.567 31.282 12.248 1.00 63.97 308 LYS A N 1
ATOM 2493 C CA . LYS A 1 308 ? 4.497 32.228 11.904 1.00 63.97 308 LYS A CA 1
ATOM 2494 C C . LYS A 1 308 ? 4.586 32.669 10.443 1.00 63.97 308 LYS A C 1
ATOM 2496 O O . LYS A 1 308 ? 5.313 33.604 10.099 1.00 63.97 308 LYS A O 1
ATOM 2501 N N . TYR A 1 309 ? 3.826 32.011 9.573 1.00 62.28 309 TYR A N 1
ATOM 2502 C CA . TYR A 1 309 ? 3.766 32.327 8.141 1.00 62.28 309 TYR A CA 1
ATOM 2503 C C . TYR A 1 309 ? 3.120 33.696 7.868 1.00 62.28 309 TYR A C 1
ATOM 2505 O O . TYR A 1 309 ? 3.447 34.361 6.885 1.00 62.28 309 TYR A O 1
ATOM 2513 N N . SER A 1 310 ? 2.264 34.160 8.775 1.00 59.66 310 SER A N 1
ATOM 2514 C CA . SER A 1 310 ? 1.671 35.497 8.801 1.00 59.66 310 SER A CA 1
ATOM 2515 C C . SER A 1 310 ? 2.711 36.629 8.760 1.00 59.66 310 SER A C 1
ATOM 2517 O O . SER A 1 310 ? 2.485 37.640 8.089 1.00 59.66 310 SER A O 1
ATOM 2519 N N . HIS A 1 311 ? 3.890 36.453 9.371 1.00 57.62 311 HIS A N 1
ATOM 2520 C CA . HIS A 1 311 ? 4.968 37.451 9.316 1.00 57.62 311 HIS A CA 1
ATOM 2521 C C . HIS A 1 311 ? 5.680 37.511 7.954 1.00 57.62 311 HIS A C 1
ATOM 2523 O O . HIS A 1 311 ? 6.178 38.574 7.579 1.00 57.62 311 HIS A O 1
ATOM 2529 N N . LEU A 1 312 ? 5.686 36.418 7.179 1.00 54.53 312 LEU A N 1
ATOM 2530 C CA . LEU A 1 312 ? 6.296 36.385 5.842 1.00 54.53 312 LEU A CA 1
ATOM 2531 C C . LEU A 1 312 ? 5.491 37.214 4.828 1.00 54.53 312 LEU A C 1
ATOM 2533 O O . LEU A 1 312 ? 6.066 37.849 3.946 1.00 54.53 312 LEU A O 1
ATOM 2537 N N . VAL A 1 313 ? 4.164 37.267 4.984 1.00 52.75 313 VAL A N 1
ATOM 2538 C CA . VAL A 1 313 ? 3.286 38.080 4.125 1.00 52.75 313 VAL A CA 1
ATOM 2539 C C . VAL A 1 313 ? 3.406 39.560 4.449 1.00 52.75 313 VAL A C 1
ATOM 2541 O O . VAL A 1 313 ? 3.501 40.362 3.525 1.00 52.75 313 VAL A O 1
ATOM 2544 N N . ALA A 1 314 ? 3.472 39.926 5.734 1.00 51.81 314 ALA A N 1
ATOM 2545 C CA . ALA A 1 314 ? 3.640 41.323 6.136 1.00 51.81 314 ALA A CA 1
ATOM 2546 C C . ALA A 1 314 ? 4.901 41.950 5.502 1.00 51.81 314 ALA A C 1
ATOM 2548 O O . ALA A 1 314 ? 4.839 43.069 4.990 1.00 51.81 314 ALA A O 1
ATOM 2549 N N . GLY A 1 315 ? 6.006 41.193 5.437 1.00 45.31 315 GLY A N 1
ATOM 2550 C CA . GLY A 1 315 ? 7.234 41.592 4.738 1.00 45.31 315 GLY A CA 1
ATOM 2551 C C . GLY A 1 315 ? 7.088 41.700 3.214 1.00 45.31 315 GLY A C 1
ATOM 2552 O O . GLY A 1 315 ? 7.648 42.618 2.612 1.00 45.31 315 GLY A O 1
ATOM 2553 N N . ALA A 1 316 ? 6.301 40.822 2.583 1.00 47.41 316 ALA A N 1
ATOM 2554 C CA . ALA A 1 316 ? 6.036 40.864 1.142 1.00 47.41 316 ALA A CA 1
ATOM 2555 C C . ALA A 1 316 ? 5.163 42.064 0.731 1.00 47.41 316 ALA A C 1
ATOM 2557 O O . ALA A 1 316 ? 5.428 42.683 -0.296 1.00 47.41 316 ALA A O 1
ATOM 2558 N N . THR A 1 317 ? 4.180 42.456 1.549 1.00 43.38 317 THR A N 1
ATOM 2559 C CA . THR A 1 317 ? 3.418 43.701 1.332 1.00 43.38 317 THR A CA 1
ATOM 2560 C C . THR A 1 317 ? 4.236 44.965 1.603 1.00 43.38 317 THR A C 1
ATOM 2562 O O . THR A 1 317 ? 4.024 45.961 0.922 1.00 43.38 317 THR A O 1
ATOM 2565 N N . LEU A 1 318 ? 5.196 44.939 2.538 1.00 44.59 318 LEU A N 1
ATOM 2566 C CA . LEU A 1 318 ? 6.094 46.080 2.788 1.00 44.59 318 LEU A CA 1
ATOM 2567 C C . LEU A 1 318 ? 7.180 46.240 1.709 1.00 44.59 318 LEU A C 1
ATOM 2569 O O . LEU A 1 318 ? 7.580 47.361 1.413 1.00 44.59 318 LEU A O 1
ATOM 2573 N N . SER A 1 319 ? 7.637 45.142 1.101 1.00 44.09 319 SER A N 1
ATOM 2574 C CA . SER A 1 319 ? 8.652 45.159 0.029 1.00 44.09 319 SER A CA 1
ATOM 2575 C C . SER A 1 319 ? 8.046 45.345 -1.370 1.00 44.09 319 SER A C 1
ATOM 2577 O O . SER A 1 319 ? 8.767 45.584 -2.333 1.00 44.09 319 SER A O 1
ATOM 2579 N N . GLY A 1 320 ? 6.722 45.216 -1.482 1.00 38.94 320 GLY A N 1
ATOM 2580 C CA . GLY A 1 320 ? 5.935 45.397 -2.700 1.00 38.94 320 GLY A CA 1
ATOM 2581 C C . GLY A 1 320 ? 5.163 46.713 -2.712 1.00 38.94 320 GLY A C 1
ATOM 2582 O O . GLY A 1 320 ? 4.011 46.736 -3.143 1.00 38.94 320 GLY A O 1
ATOM 2583 N N . GLY A 1 321 ? 5.768 47.796 -2.217 1.00 29.73 321 GLY A N 1
ATOM 2584 C CA . GLY A 1 321 ? 5.262 49.143 -2.451 1.00 29.73 321 GLY A CA 1
ATOM 2585 C C . GLY A 1 321 ? 5.251 49.435 -3.951 1.00 29.73 321 GLY A C 1
ATOM 2586 O O . GLY A 1 321 ? 6.294 49.674 -4.551 1.00 29.73 321 GLY A O 1
ATOM 2587 N N . ILE A 1 322 ? 4.066 49.401 -4.558 1.00 35.12 322 ILE A N 1
ATOM 2588 C CA . ILE A 1 322 ? 3.804 50.102 -5.815 1.00 35.12 322 ILE A CA 1
ATOM 2589 C C . ILE A 1 322 ? 3.623 51.578 -5.452 1.00 35.12 322 ILE A C 1
ATOM 2591 O O . ILE A 1 322 ? 2.523 52.004 -5.095 1.00 35.12 322 ILE A O 1
ATOM 2595 N N . ASN A 1 323 ? 4.754 52.285 -5.433 1.00 33.91 323 ASN A N 1
ATOM 2596 C CA . ASN A 1 323 ? 5.029 53.632 -5.958 1.00 33.91 323 ASN A CA 1
ATOM 2597 C C . ASN A 1 323 ? 6.311 54.176 -5.326 1.00 33.91 323 ASN A C 1
ATOM 2599 O O . ASN A 1 323 ? 6.345 54.320 -4.085 1.00 33.91 323 ASN A O 1
#

pLDDT: mean 75.77, std 20.79, range [23.98, 97.69]

Sequence (323 aa):
MPFKWYTALVAQDPNNRKAFKRSNGSWIVVDYSSGLHVLDLHNEKKAFDFTYETTEITSVAEEKNSNASYLFIHNQETDQLLIPLLPGYVVFTIAGKKRFKLSILESNNQLLFYWKEFGFDTLYTEKKAQGLERVAFHYMLKKYGLDSNNSIQYILGLNVPEIVNKLKELVYEKFATLFQDQEPENPKLANAKKKKQHYAVESGGKLTIKTLKEKITPKNETDIDNKRKIKKLVANEIEEKKLGSTIFMSTSHYLSILLSLPCPNCLDNVVSNRKFYTTVLGFNITCNIDCLLCKTSTQYSNEDSEIKYSHLVAGATLSGGIN

Radius of gyration: 26.0 Å; chains: 1; bounding box: 72×76×60 Å

Secondary structure (DSSP, 8-state):
----HHHHHHHHSTTTEEEEE-TTS-EEEEE-TT-----GGGGGTPBP---GGG-SSHHHHHHHTTT--EEEEE-SSS-EEEEE--TT-EEEEEETTEEEEEEEEEETTEEEEEEEE-TT-TTS-S--EEEEESSTTHHHHHHTT---TTHHHHHHTTTSHHHHHHHHHHHHHH-TTTTTTS----HHHHHHHTTS----------------------HHHHHHHHHHHHHHHHHHHHHHHT----SSS-HHHHHHHHHHSPPTTT----GGGEEEEEEEETTEEEEEEEETTT--EEEEESS-SS--HHHHHHHHHHH----